Protein AF-A0A7K1X0K5-F1 (afdb_monomer)

pLDDT: mean 82.29, std 13.83, range [25.14, 96.44]

Structure (mmCIF, N/CA/C/O backbone):
data_AF-A0A7K1X0K5-F1
#
_entry.id   AF-A0A7K1X0K5-F1
#
loop_
_atom_site.group_PDB
_atom_site.id
_atom_site.type_symbol
_atom_site.label_atom_id
_atom_site.label_alt_id
_atom_site.label_comp_id
_atom_site.label_asym_id
_atom_site.label_entity_id
_atom_site.label_seq_id
_atom_site.pdbx_PDB_ins_code
_atom_site.Cartn_x
_atom_site.Cartn_y
_atom_site.Cartn_z
_atom_site.occupancy
_atom_site.B_iso_or_equiv
_atom_site.auth_seq_id
_atom_site.auth_comp_id
_atom_site.auth_asym_id
_atom_site.auth_atom_id
_atom_site.pdbx_PDB_model_num
ATOM 1 N N . MET A 1 1 ? 40.953 1.720 21.316 1.00 29.12 1 MET A N 1
ATOM 2 C CA . MET A 1 1 ? 39.874 1.246 22.210 1.00 29.12 1 MET A CA 1
ATOM 3 C C . MET A 1 1 ? 38.544 1.647 21.590 1.00 29.12 1 MET A C 1
ATOM 5 O O . MET A 1 1 ? 38.056 2.735 21.854 1.00 29.12 1 MET A O 1
ATOM 9 N N . GLY A 1 2 ? 38.024 0.822 20.681 1.00 26.22 2 GLY A N 1
ATOM 10 C CA . GLY A 1 2 ? 36.700 1.018 20.092 1.00 26.22 2 GLY A CA 1
ATOM 11 C C . GLY A 1 2 ? 35.692 0.224 20.906 1.00 26.22 2 GLY A C 1
ATOM 12 O O . GLY A 1 2 ? 35.809 -0.994 20.999 1.00 26.22 2 GLY A O 1
ATOM 13 N N . ILE A 1 3 ? 34.757 0.912 21.553 1.00 25.14 3 ILE A N 1
ATOM 14 C CA . ILE A 1 3 ? 33.657 0.278 22.276 1.00 25.14 3 ILE A CA 1
ATOM 15 C C . ILE A 1 3 ? 32.642 -0.173 21.223 1.00 25.14 3 ILE A C 1
ATOM 17 O O . ILE A 1 3 ? 31.812 0.615 20.775 1.00 25.14 3 ILE A O 1
ATOM 21 N N . THR A 1 4 ? 32.711 -1.435 20.812 1.00 27.56 4 THR A N 1
ATOM 22 C CA . THR A 1 4 ? 31.614 -2.112 20.118 1.00 27.56 4 THR A CA 1
ATOM 23 C C . THR A 1 4 ? 30.479 -2.307 21.120 1.00 27.56 4 THR A C 1
ATOM 25 O O . THR A 1 4 ? 30.516 -3.187 21.978 1.00 27.56 4 THR A O 1
ATOM 28 N N . LYS A 1 5 ? 29.454 -1.452 21.049 1.00 28.73 5 LYS A N 1
ATOM 29 C CA . LYS A 1 5 ? 28.178 -1.694 21.730 1.00 28.73 5 LYS A CA 1
ATOM 30 C C . LYS A 1 5 ? 27.442 -2.810 20.987 1.00 28.73 5 LYS A C 1
ATOM 32 O O . LYS A 1 5 ? 26.609 -2.553 20.130 1.00 28.73 5 LYS A O 1
ATOM 37 N N . THR A 1 6 ? 27.737 -4.061 21.319 1.00 31.42 6 THR A N 1
ATOM 38 C CA . THR A 1 6 ? 26.818 -5.169 21.041 1.00 31.42 6 THR A CA 1
ATOM 39 C C . THR A 1 6 ? 25.636 -5.047 21.992 1.00 31.42 6 THR A C 1
ATOM 41 O O . THR A 1 6 ? 25.714 -5.449 23.152 1.00 31.42 6 THR A O 1
ATOM 44 N N . THR A 1 7 ? 24.547 -4.447 21.516 1.00 36.28 7 THR A N 1
ATOM 45 C CA . THR A 1 7 ? 23.266 -4.426 22.222 1.00 36.28 7 THR A CA 1
ATOM 46 C C . THR A 1 7 ? 22.761 -5.865 22.328 1.00 36.28 7 THR A C 1
ATOM 48 O O . THR A 1 7 ? 22.480 -6.528 21.328 1.00 36.28 7 THR A O 1
ATOM 51 N N . THR A 1 8 ? 22.703 -6.393 23.547 1.00 35.50 8 THR A N 1
ATOM 52 C CA . THR A 1 8 ? 22.233 -7.751 23.835 1.00 35.50 8 THR A CA 1
ATOM 53 C C . THR A 1 8 ? 20.721 -7.834 23.607 1.00 35.50 8 THR A C 1
ATOM 55 O O . THR A 1 8 ? 19.932 -7.695 24.537 1.00 35.50 8 THR A O 1
ATOM 58 N N . TYR A 1 9 ? 20.291 -8.034 22.360 1.00 46.78 9 TYR A N 1
ATOM 59 C CA . TYR A 1 9 ? 18.887 -8.312 22.049 1.00 46.78 9 TYR A CA 1
ATOM 60 C C . TYR A 1 9 ? 18.467 -9.646 22.674 1.00 46.78 9 TYR A C 1
ATOM 62 O O . TYR A 1 9 ? 19.137 -10.666 22.490 1.00 46.78 9 TYR A O 1
ATOM 70 N N . SER A 1 10 ? 17.346 -9.650 23.400 1.00 53.47 10 SER A N 1
ATOM 71 C CA . SER A 1 10 ? 16.751 -10.885 23.919 1.00 53.47 10 SER A CA 1
ATOM 72 C C . SER A 1 10 ? 16.394 -11.834 22.763 1.00 53.47 10 SER A C 1
ATOM 74 O O . SER A 1 10 ? 15.999 -11.383 21.688 1.00 53.47 10 SER A O 1
ATOM 76 N N . LYS A 1 11 ? 16.533 -13.150 22.966 1.00 55.44 11 LYS A N 1
ATOM 77 C CA . LYS A 1 11 ? 16.299 -14.191 21.944 1.00 55.44 11 LYS A CA 1
ATOM 78 C C . LYS A 1 11 ? 14.960 -14.023 21.199 1.00 55.44 11 LYS A C 1
ATOM 80 O O . LYS A 1 11 ? 14.944 -14.113 19.976 1.00 55.44 11 LYS A O 1
ATOM 85 N N . GLY A 1 12 ? 13.891 -13.654 21.912 1.00 57.75 12 GLY A N 1
ATOM 86 C CA . GLY A 1 12 ? 12.565 -13.412 21.328 1.00 57.75 12 GLY A CA 1
ATOM 87 C C . GLY A 1 12 ? 12.511 -12.252 20.321 1.00 57.75 12 GLY A C 1
ATOM 88 O O . GLY A 1 12 ? 11.732 -12.300 19.375 1.00 57.75 12 GLY A O 1
ATOM 89 N N . MET A 1 13 ? 13.387 -11.245 20.442 1.00 64.75 13 MET A N 1
ATOM 90 C CA . MET A 1 13 ? 13.437 -10.112 19.501 1.00 64.75 13 MET A CA 1
ATOM 91 C C . MET A 1 13 ? 14.031 -10.497 18.146 1.00 64.75 13 MET A C 1
ATOM 93 O O . MET A 1 13 ? 13.564 -10.024 17.117 1.00 64.75 13 MET A O 1
ATOM 97 N N . ARG A 1 14 ? 15.041 -11.377 18.124 1.00 68.94 14 ARG A N 1
ATOM 98 C CA . ARG A 1 14 ? 15.600 -11.889 16.859 1.00 68.94 14 ARG A CA 1
ATOM 99 C C . ARG A 1 14 ? 14.677 -12.904 16.192 1.00 68.94 14 ARG A C 1
ATOM 101 O O . ARG A 1 14 ? 14.762 -13.097 14.985 1.00 68.94 14 ARG A O 1
ATOM 108 N N . GLU A 1 15 ? 13.842 -13.582 16.973 1.00 82.88 15 GLU A N 1
ATOM 109 C CA . GLU A 1 15 ? 12.872 -14.553 16.465 1.00 82.88 15 GLU A CA 1
ATOM 110 C C . GLU A 1 15 ? 11.656 -13.867 15.832 1.00 82.88 15 GLU A C 1
ATOM 112 O O . GLU A 1 15 ? 11.152 -14.373 14.834 1.00 82.88 15 GLU A O 1
ATOM 117 N N . PHE A 1 16 ? 11.242 -12.692 16.327 1.00 89.88 16 PHE A N 1
ATOM 118 C CA . PHE A 1 16 ? 10.138 -11.916 15.746 1.00 89.88 16 PHE A CA 1
ATOM 119 C C . PHE A 1 16 ? 10.344 -11.622 14.253 1.00 89.88 16 PHE A C 1
ATOM 121 O O . PHE A 1 16 ? 9.527 -12.034 13.435 1.00 89.88 16 PHE A O 1
ATOM 128 N N . TRP A 1 17 ? 11.474 -11.009 13.885 1.00 88.88 17 TRP A N 1
ATOM 129 C CA . TRP A 1 17 ? 11.790 -10.652 12.493 1.00 88.88 17 TRP A CA 1
ATOM 130 C C . TRP A 1 17 ? 11.974 -11.859 11.562 1.00 88.88 17 TRP A C 1
ATOM 132 O O . TRP A 1 17 ? 12.025 -11.714 10.345 1.00 88.88 17 TRP A O 1
ATOM 142 N N . LYS A 1 18 ? 12.074 -13.072 12.120 1.00 89.25 18 LYS A N 1
ATOM 143 C CA . LYS A 1 18 ? 12.188 -14.311 11.347 1.00 89.25 18 LYS A CA 1
ATOM 144 C C . LYS A 1 18 ? 10.841 -14.974 11.061 1.00 89.25 18 LYS A C 1
ATOM 146 O O . LYS A 1 18 ? 10.823 -15.895 10.244 1.00 89.25 18 LYS A O 1
ATOM 151 N N . LYS A 1 19 ? 9.752 -14.545 11.713 1.00 90.56 19 LYS A N 1
ATOM 152 C CA . LYS A 1 19 ? 8.401 -15.079 11.483 1.00 90.56 19 LYS A CA 1
ATOM 153 C C . LYS A 1 19 ? 7.986 -14.812 10.033 1.00 90.56 19 LYS A C 1
ATOM 155 O O . LYS A 1 19 ? 8.205 -13.721 9.521 1.00 90.56 19 LYS A O 1
ATOM 160 N N . GLU A 1 20 ? 7.375 -15.798 9.383 1.00 89.25 20 GLU A N 1
ATOM 161 C CA . GLU A 1 20 ? 6.991 -15.720 7.964 1.00 89.25 20 GLU A CA 1
ATOM 162 C C . GLU A 1 20 ? 6.028 -14.557 7.687 1.00 89.25 20 GLU A C 1
ATOM 164 O O . GLU A 1 20 ? 6.292 -13.741 6.814 1.00 89.25 20 GLU A O 1
ATOM 169 N N . ALA A 1 21 ? 4.996 -14.398 8.519 1.00 85.44 21 ALA A N 1
ATOM 170 C CA . ALA A 1 21 ? 4.069 -13.266 8.457 1.00 85.44 21 ALA A CA 1
ATOM 171 C C . ALA A 1 21 ? 4.758 -11.899 8.605 1.00 85.44 21 ALA A C 1
ATOM 173 O O . ALA A 1 21 ? 4.300 -10.915 8.037 1.00 85.44 21 ALA A O 1
ATOM 174 N N . VAL A 1 22 ? 5.868 -11.834 9.351 1.00 90.81 22 VAL A N 1
ATOM 175 C CA . VAL A 1 22 ? 6.663 -10.607 9.449 1.00 90.81 22 VAL A CA 1
ATOM 176 C C . VAL A 1 22 ? 7.419 -10.387 8.148 1.00 90.81 22 VAL A C 1
ATOM 178 O O . VAL A 1 22 ? 7.256 -9.335 7.547 1.00 90.81 22 VAL A O 1
ATOM 181 N N . LYS A 1 23 ? 8.172 -11.391 7.681 1.00 89.62 23 LYS A N 1
ATOM 182 C CA . LYS A 1 23 ? 8.959 -11.319 6.441 1.00 89.62 23 LYS A CA 1
ATOM 183 C C . LYS A 1 23 ? 8.126 -10.954 5.217 1.00 89.62 23 LYS A C 1
ATOM 185 O O . LYS A 1 23 ? 8.573 -10.137 4.432 1.00 89.62 23 LYS A O 1
ATOM 190 N N . ASN A 1 24 ? 6.924 -11.513 5.088 1.00 86.62 24 ASN A N 1
ATOM 191 C CA . ASN A 1 24 ? 6.041 -11.250 3.949 1.00 86.62 24 ASN A CA 1
ATOM 192 C C . ASN A 1 24 ? 5.625 -9.777 3.839 1.00 86.62 24 ASN A C 1
ATOM 194 O O . ASN A 1 24 ? 5.248 -9.339 2.762 1.00 86.62 24 ASN A O 1
ATOM 198 N N . TYR A 1 25 ? 5.688 -9.024 4.939 1.00 91.62 25 TYR A N 1
ATOM 199 C CA . TYR A 1 25 ? 5.366 -7.602 4.971 1.00 91.62 25 TYR A CA 1
ATOM 200 C C . TYR A 1 25 ? 6.602 -6.693 4.803 1.00 91.62 25 TYR A C 1
ATOM 202 O O . TYR A 1 25 ? 6.460 -5.487 4.577 1.00 91.62 25 TYR A O 1
ATOM 210 N N . LEU A 1 26 ? 7.822 -7.232 4.929 1.00 90.88 26 LEU A N 1
ATOM 211 C CA . LEU A 1 26 ? 9.054 -6.447 4.817 1.00 90.88 26 LEU A CA 1
ATOM 212 C C . LEU A 1 26 ? 9.479 -6.320 3.352 1.00 90.88 26 LEU A C 1
ATOM 214 O O . LEU A 1 26 ? 9.564 -7.309 2.636 1.00 90.88 26 LEU A O 1
ATOM 218 N N . VAL A 1 27 ? 9.781 -5.090 2.954 1.00 91.06 27 VAL A N 1
ATOM 219 C CA . VAL A 1 27 ? 10.312 -4.691 1.654 1.00 91.06 27 VAL A CA 1
ATOM 220 C C . VAL A 1 27 ? 11.490 -3.781 1.965 1.00 91.06 27 VAL A C 1
ATOM 222 O O . VAL A 1 27 ? 11.300 -2.670 2.463 1.00 91.06 27 VAL A O 1
ATOM 225 N N . GLN A 1 28 ? 12.697 -4.297 1.757 1.00 83.81 28 GLN A N 1
ATOM 226 C CA . GLN A 1 28 ? 13.953 -3.678 2.184 1.00 83.81 28 GLN A CA 1
ATOM 227 C C . GLN A 1 28 ? 14.695 -3.042 1.012 1.00 83.81 28 GLN A C 1
ATOM 229 O O . GLN A 1 28 ? 15.303 -1.981 1.152 1.00 83.81 28 GLN A O 1
ATOM 234 N N . ASP A 1 29 ? 14.622 -3.663 -0.161 1.00 86.00 29 ASP A N 1
ATOM 235 C CA . ASP A 1 29 ? 15.430 -3.280 -1.310 1.00 86.00 29 ASP A CA 1
ATOM 236 C C . ASP A 1 29 ? 14.669 -3.390 -2.644 1.00 86.00 29 ASP A C 1
ATOM 238 O O . ASP A 1 29 ? 13.466 -3.660 -2.710 1.00 86.00 29 ASP A O 1
ATOM 242 N N . LEU A 1 30 ? 15.382 -3.131 -3.745 1.00 87.31 30 LEU A N 1
ATOM 243 C CA . LEU A 1 30 ? 14.822 -3.252 -5.091 1.00 87.31 30 LEU A CA 1
ATOM 244 C C . LEU A 1 30 ? 14.518 -4.700 -5.485 1.00 87.31 30 LEU A C 1
ATOM 246 O O . LEU A 1 30 ? 13.649 -4.917 -6.328 1.00 87.31 30 LEU A O 1
ATOM 250 N N . PHE A 1 31 ? 15.193 -5.684 -4.889 1.00 87.69 31 PHE A N 1
ATOM 251 C CA . PHE A 1 31 ? 14.904 -7.084 -5.161 1.00 87.69 31 PHE A CA 1
ATOM 252 C C . PHE A 1 31 ? 13.509 -7.446 -4.641 1.00 87.69 31 PHE A C 1
ATOM 254 O O . PHE A 1 31 ? 12.719 -8.019 -5.397 1.00 87.69 31 PHE A O 1
ATOM 261 N N . ASP A 1 32 ? 13.178 -7.040 -3.412 1.00 89.75 32 ASP A N 1
ATOM 262 C CA . ASP A 1 32 ? 11.850 -7.227 -2.815 1.00 89.75 32 ASP A CA 1
ATOM 263 C C . ASP A 1 32 ? 10.758 -6.508 -3.622 1.00 89.75 32 ASP A C 1
ATOM 265 O O . ASP A 1 32 ? 9.691 -7.068 -3.899 1.00 89.75 32 ASP A O 1
ATOM 269 N N . VAL A 1 33 ? 11.036 -5.274 -4.057 1.00 91.69 33 VAL A N 1
ATOM 270 C CA . VAL A 1 33 ? 10.136 -4.506 -4.932 1.00 91.69 33 VAL A CA 1
ATOM 271 C C . VAL A 1 33 ? 9.867 -5.264 -6.232 1.00 91.69 33 VAL A C 1
ATOM 273 O O . VAL A 1 33 ? 8.711 -5.432 -6.625 1.00 91.69 33 VAL A O 1
ATOM 276 N N . ASP A 1 34 ? 10.915 -5.761 -6.884 1.00 92.25 34 ASP A N 1
ATOM 277 C CA . ASP A 1 34 ? 10.797 -6.542 -8.111 1.00 92.25 34 ASP A CA 1
ATOM 278 C C . ASP A 1 34 ? 10.036 -7.858 -7.879 1.00 92.25 34 ASP A C 1
ATOM 280 O O . ASP A 1 34 ? 9.250 -8.272 -8.729 1.00 92.25 34 ASP A O 1
ATOM 284 N N . GLU A 1 35 ? 10.187 -8.512 -6.725 1.00 91.12 35 GLU A N 1
ATOM 285 C CA . GLU A 1 35 ? 9.401 -9.707 -6.399 1.00 91.12 35 GLU A CA 1
ATOM 286 C C . GLU A 1 35 ? 7.900 -9.404 -6.286 1.00 91.12 35 GLU A C 1
ATOM 288 O O . GLU A 1 35 ? 7.073 -10.179 -6.778 1.00 91.12 35 GLU A O 1
ATOM 293 N N . ILE A 1 36 ? 7.526 -8.247 -5.734 1.00 91.69 36 ILE A N 1
ATOM 294 C CA . ILE A 1 36 ? 6.129 -7.793 -5.702 1.00 91.69 36 ILE A CA 1
ATOM 295 C C . ILE A 1 36 ? 5.610 -7.525 -7.117 1.00 91.69 36 ILE A C 1
ATOM 297 O O . ILE A 1 36 ? 4.513 -7.978 -7.462 1.00 91.69 36 ILE A O 1
ATOM 301 N N . VAL A 1 37 ? 6.394 -6.838 -7.954 1.00 92.69 37 VAL A N 1
ATOM 302 C CA . VAL A 1 37 ? 6.036 -6.580 -9.358 1.00 92.69 37 VAL A CA 1
ATOM 303 C C . VAL A 1 37 ? 5.877 -7.887 -10.127 1.00 92.69 37 VAL A C 1
ATOM 305 O O . VAL A 1 37 ? 4.905 -8.054 -10.855 1.00 92.69 37 VAL A O 1
ATOM 308 N N . ARG A 1 38 ? 6.774 -8.852 -9.932 1.00 90.69 38 ARG A N 1
ATOM 309 C CA . ARG A 1 38 ? 6.704 -10.166 -10.578 1.00 90.69 38 ARG A CA 1
ATOM 310 C C . ARG A 1 38 ? 5.482 -10.973 -10.134 1.00 90.69 38 ARG A C 1
ATOM 312 O O . ARG A 1 38 ? 4.888 -11.674 -10.947 1.00 90.69 38 ARG A O 1
ATOM 319 N N . ARG A 1 39 ? 5.109 -10.885 -8.852 1.00 88.38 39 ARG A N 1
ATOM 320 C CA . ARG A 1 39 ? 3.981 -11.622 -8.256 1.00 88.38 39 ARG A CA 1
ATOM 321 C C . ARG A 1 39 ? 2.620 -11.044 -8.640 1.00 88.38 39 ARG A C 1
ATOM 323 O O . ARG A 1 39 ? 1.682 -11.808 -8.849 1.00 88.38 39 ARG A O 1
ATOM 330 N N . LEU A 1 40 ? 2.496 -9.716 -8.663 1.00 88.44 40 LEU A N 1
ATOM 331 C CA . LEU A 1 40 ? 1.208 -9.022 -8.803 1.00 88.44 40 LEU A CA 1
ATOM 332 C C . LEU A 1 40 ? 1.042 -8.302 -10.147 1.00 88.44 40 LEU A C 1
ATOM 334 O O . LEU A 1 40 ? -0.071 -7.912 -10.500 1.00 88.44 40 LEU A O 1
ATOM 338 N N . GLY A 1 41 ? 2.134 -8.072 -10.872 1.00 86.81 41 GLY A N 1
ATOM 339 C CA . GLY A 1 41 ? 2.142 -7.367 -12.146 1.00 86.81 41 GLY A CA 1
ATOM 340 C C . GLY A 1 41 ? 1.541 -8.185 -13.282 1.00 86.81 41 GLY A C 1
ATOM 341 O O . GLY A 1 41 ? 1.481 -9.413 -13.247 1.00 86.81 41 GLY A O 1
ATOM 342 N N . GLY A 1 42 ? 1.099 -7.482 -14.321 1.00 82.62 42 GLY A N 1
ATOM 343 C CA . GLY A 1 42 ? 0.517 -8.109 -15.498 1.00 82.62 42 GLY A CA 1
ATOM 344 C C . GLY A 1 42 ? 0.535 -7.194 -16.714 1.00 82.62 42 GLY A C 1
ATOM 345 O O . GLY A 1 42 ? 0.521 -5.967 -16.592 1.00 82.62 42 GLY A O 1
ATOM 346 N N . CYS A 1 43 ? 0.553 -7.820 -17.890 1.00 76.88 43 CYS A N 1
ATOM 347 C CA . CYS A 1 43 ? 0.532 -7.160 -19.191 1.00 76.88 43 CYS A CA 1
ATOM 348 C C . CYS A 1 43 ? -0.574 -7.751 -20.087 1.00 76.88 43 CYS A C 1
ATOM 350 O O . CYS A 1 43 ? -0.942 -8.921 -19.922 1.00 76.88 43 CYS A O 1
ATOM 352 N N . PRO A 1 44 ? -1.095 -6.980 -21.060 1.00 65.62 44 PRO A N 1
ATOM 353 C CA . PRO A 1 44 ? -2.014 -7.487 -22.066 1.00 65.62 44 PRO A CA 1
ATOM 354 C C . PRO A 1 44 ? -1.330 -8.562 -22.902 1.00 65.62 44 PRO A C 1
ATOM 356 O O . PRO A 1 44 ? -0.215 -8.358 -23.365 1.00 65.62 44 PRO A O 1
ATOM 359 N N . ASN A 1 45 ? -2.021 -9.688 -23.104 1.00 60.56 45 ASN A N 1
ATOM 360 C CA . ASN A 1 45 ? -1.493 -10.891 -23.757 1.00 60.56 45 ASN A CA 1
ATOM 361 C C . ASN A 1 45 ? -0.224 -11.412 -23.060 1.00 60.56 45 ASN A C 1
ATOM 363 O O . ASN A 1 45 ? 0.878 -11.336 -23.590 1.00 60.56 45 ASN A O 1
ATOM 367 N N . ASN A 1 46 ? -0.409 -11.970 -21.860 1.00 63.47 46 ASN A N 1
ATOM 368 C CA . ASN A 1 46 ? 0.638 -12.455 -20.944 1.00 63.47 46 ASN A CA 1
ATOM 369 C C . ASN A 1 46 ? 1.656 -13.448 -21.567 1.00 63.47 46 ASN A C 1
ATOM 371 O O . ASN A 1 46 ? 2.683 -13.740 -20.964 1.00 63.47 46 ASN A O 1
ATOM 375 N N . GLU A 1 47 ? 1.401 -13.984 -22.764 1.00 63.72 47 GLU A N 1
ATOM 376 C CA . GLU A 1 47 ? 2.374 -14.812 -23.488 1.00 63.72 47 GLU A CA 1
ATOM 377 C C . GLU A 1 47 ? 3.500 -13.997 -24.144 1.00 63.72 47 GLU A C 1
ATOM 379 O O . GLU A 1 47 ? 4.636 -14.471 -24.141 1.00 63.72 47 GLU A O 1
ATOM 384 N N . ASP A 1 48 ? 3.218 -12.776 -24.617 1.00 65.12 48 ASP A N 1
ATOM 385 C CA . ASP A 1 48 ? 4.170 -11.930 -25.357 1.00 65.12 48 ASP A CA 1
ATOM 386 C C . ASP A 1 48 ? 5.024 -11.038 -24.437 1.00 65.12 48 ASP A C 1
ATOM 388 O O . ASP A 1 48 ? 6.118 -10.622 -24.808 1.00 65.12 48 ASP A O 1
ATOM 392 N N . TYR A 1 49 ? 4.536 -10.757 -23.224 1.00 70.69 49 TYR A N 1
ATOM 393 C CA . TYR A 1 49 ? 5.143 -9.816 -22.271 1.00 70.69 49 TYR A CA 1
ATOM 394 C C . TYR A 1 49 ? 5.292 -10.440 -20.884 1.00 70.69 49 TYR A C 1
ATOM 396 O O . TYR A 1 49 ? 4.800 -9.915 -19.881 1.00 70.69 49 TYR A O 1
ATOM 404 N N . LYS A 1 50 ? 5.941 -11.606 -20.825 1.00 81.75 50 LYS A N 1
ATOM 405 C CA . LYS A 1 50 ? 6.235 -12.261 -19.549 1.00 81.75 50 LYS A CA 1
ATOM 406 C C . LYS A 1 50 ? 7.200 -11.402 -18.739 1.00 81.75 50 LYS A C 1
ATOM 408 O O . LYS A 1 50 ? 8.263 -11.023 -19.227 1.00 81.75 50 LYS A O 1
ATOM 413 N N . ILE A 1 51 ? 6.830 -11.157 -17.487 1.00 88.00 51 ILE A N 1
ATOM 414 C CA . ILE A 1 51 ? 7.687 -10.500 -16.503 1.00 88.00 51 ILE A CA 1
ATOM 415 C C . ILE A 1 51 ? 8.712 -11.531 -16.026 1.00 88.00 51 ILE A C 1
ATOM 417 O O . ILE A 1 51 ? 8.372 -12.486 -15.323 1.00 88.00 51 ILE A O 1
ATOM 421 N N . ILE A 1 52 ? 9.960 -11.368 -16.450 1.00 88.56 52 ILE A N 1
ATOM 422 C CA . ILE A 1 52 ? 11.057 -12.304 -16.204 1.00 88.56 52 ILE A CA 1
ATOM 423 C C . ILE A 1 52 ? 12.184 -11.557 -15.494 1.00 88.56 52 ILE A C 1
ATOM 425 O O . ILE A 1 52 ? 12.467 -10.398 -15.793 1.00 88.56 52 ILE A O 1
ATOM 429 N N . ARG A 1 53 ? 12.830 -12.237 -14.542 1.00 90.62 53 ARG A N 1
ATOM 430 C CA . ARG A 1 53 ? 14.031 -11.728 -13.881 1.00 90.62 53 ARG A CA 1
ATOM 431 C C . ARG A 1 53 ? 15.247 -11.996 -14.762 1.00 90.62 53 ARG A C 1
ATOM 433 O O . ARG A 1 53 ? 15.500 -13.141 -15.136 1.00 90.62 53 ARG A O 1
ATOM 440 N N . ARG A 1 54 ? 15.979 -10.934 -15.063 1.00 89.75 54 ARG A N 1
ATOM 441 C CA . ARG A 1 54 ? 17.286 -10.945 -15.702 1.00 89.75 54 ARG A CA 1
ATOM 442 C C . ARG A 1 54 ? 18.361 -10.895 -14.621 1.00 89.75 54 ARG A C 1
ATOM 444 O O . ARG A 1 54 ? 18.223 -10.181 -13.628 1.00 89.75 54 ARG A O 1
ATOM 451 N N . TYR A 1 55 ? 19.418 -11.662 -14.833 1.00 90.00 55 TYR A N 1
ATOM 452 C CA . TYR A 1 55 ? 20.610 -11.682 -13.998 1.00 90.00 55 TYR A CA 1
ATOM 453 C C . TYR A 1 55 ? 21.750 -11.129 -14.845 1.00 90.00 55 TYR A C 1
ATOM 455 O O . TYR A 1 55 ? 21.913 -11.543 -15.993 1.00 90.00 55 TYR A O 1
ATOM 463 N N . TYR A 1 56 ? 22.507 -10.182 -14.307 1.00 88.81 56 TYR A N 1
ATOM 464 C CA . TYR A 1 56 ? 23.650 -9.601 -15.005 1.00 88.81 56 TYR A CA 1
ATOM 465 C C . TYR A 1 56 ? 24.755 -9.244 -14.013 1.00 88.81 56 TYR A C 1
ATOM 467 O O . TYR A 1 56 ? 24.502 -9.095 -12.817 1.00 88.81 56 TYR A O 1
ATOM 475 N N . CYS A 1 57 ? 25.978 -9.098 -14.499 1.00 87.94 57 CYS A N 1
ATOM 476 C CA . CYS A 1 57 ? 27.068 -8.510 -13.741 1.00 87.94 57 CYS A CA 1
ATOM 477 C C . CYS A 1 57 ? 27.575 -7.245 -14.433 1.00 87.94 57 CYS A C 1
ATOM 479 O O . CYS A 1 57 ? 27.416 -7.062 -15.643 1.00 87.94 57 CYS A O 1
ATOM 481 N N . ILE A 1 58 ? 28.131 -6.341 -13.634 1.00 85.88 58 ILE A N 1
ATOM 482 C CA . ILE A 1 58 ? 28.815 -5.145 -14.106 1.00 85.88 58 ILE A CA 1
ATOM 483 C C . ILE A 1 58 ? 30.305 -5.372 -13.890 1.00 85.88 58 ILE A C 1
ATOM 485 O O . ILE A 1 58 ? 30.740 -5.484 -12.745 1.00 85.88 58 ILE A O 1
ATOM 489 N N . GLU A 1 59 ? 31.068 -5.448 -14.978 1.00 84.38 59 GLU A N 1
ATOM 490 C CA . GLU A 1 59 ? 32.516 -5.660 -14.948 1.00 84.38 59 GLU A CA 1
ATOM 491 C C . GLU A 1 59 ? 33.257 -4.366 -15.309 1.00 84.38 59 GLU A C 1
ATOM 493 O O . GLU A 1 59 ? 32.900 -3.656 -16.258 1.00 84.38 59 GLU A O 1
ATOM 498 N N . PHE A 1 60 ? 34.304 -4.047 -14.545 1.00 80.38 60 PHE A N 1
ATOM 499 C CA . PHE A 1 60 ? 35.222 -2.964 -14.886 1.00 80.38 60 PHE A CA 1
ATOM 500 C C . PHE A 1 60 ? 36.237 -3.437 -15.933 1.00 80.38 60 PHE A C 1
ATOM 502 O O . PHE A 1 60 ? 37.154 -4.197 -15.634 1.00 80.38 60 PHE A O 1
ATOM 509 N N . ILE A 1 61 ? 36.120 -2.931 -17.160 1.00 78.12 61 ILE A N 1
ATOM 510 C CA . ILE A 1 61 ? 36.943 -3.377 -18.299 1.00 78.12 61 ILE A CA 1
ATOM 511 C C . ILE A 1 61 ? 38.259 -2.592 -18.480 1.00 78.12 61 ILE A C 1
ATOM 513 O O . ILE A 1 61 ? 39.027 -2.869 -19.400 1.00 78.12 61 ILE A O 1
ATOM 517 N N . GLY A 1 62 ? 38.571 -1.645 -17.584 1.00 59.84 62 GLY A N 1
ATOM 518 C CA . GLY A 1 62 ? 39.802 -0.842 -17.617 1.00 59.84 62 GLY A CA 1
ATOM 519 C C . GLY A 1 62 ? 39.776 0.318 -18.627 1.00 59.84 62 GLY A C 1
ATOM 520 O O . GLY A 1 62 ? 39.479 0.140 -19.802 1.00 59.84 62 GLY A O 1
ATOM 521 N N . GLY A 1 63 ? 40.117 1.536 -18.181 1.00 67.81 63 GLY A N 1
ATOM 522 C CA . GLY A 1 63 ? 40.075 2.770 -18.989 1.00 67.81 63 GLY A CA 1
ATOM 523 C C . GLY A 1 63 ? 39.513 3.968 -18.209 1.00 67.81 63 GLY A C 1
ATOM 524 O O . GLY A 1 63 ? 39.466 3.919 -16.981 1.00 67.81 63 GLY A O 1
ATOM 525 N N . GLU A 1 64 ? 39.087 5.036 -18.902 1.00 54.75 64 GLU A N 1
ATOM 526 C CA . GLU A 1 64 ? 38.343 6.181 -18.327 1.00 54.75 64 GLU A CA 1
ATOM 527 C C . GLU A 1 64 ? 36.946 5.738 -17.825 1.00 54.75 64 GLU A C 1
ATOM 529 O O . GLU A 1 64 ? 35.936 6.040 -18.452 1.00 54.75 64 GLU A O 1
ATOM 534 N N . GLU A 1 65 ? 36.886 4.973 -16.728 1.00 61.25 65 GLU A N 1
ATOM 535 C CA . GLU A 1 65 ? 35.640 4.574 -16.039 1.00 61.25 65 GLU A CA 1
ATOM 536 C C . GLU A 1 65 ? 34.621 3.824 -16.924 1.00 61.25 65 GLU A C 1
ATOM 538 O O . GLU A 1 65 ? 33.411 4.025 -16.822 1.00 61.25 65 GLU A O 1
ATOM 543 N N . GLN A 1 66 ? 35.096 2.944 -17.812 1.00 68.94 66 GLN A N 1
ATOM 544 C CA . GLN A 1 66 ? 34.215 2.124 -18.645 1.00 68.94 66 GLN A CA 1
ATOM 545 C C . GLN A 1 66 ? 33.777 0.857 -17.902 1.00 6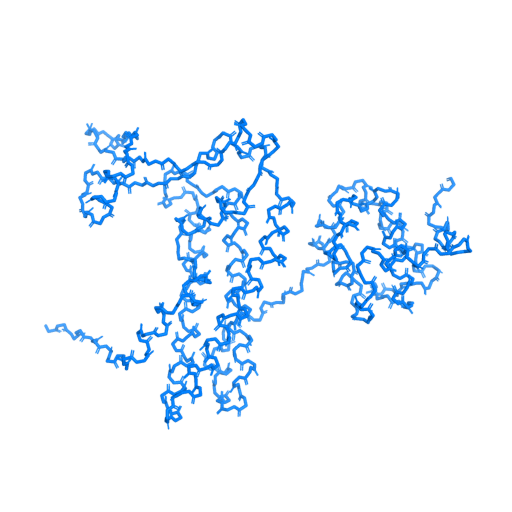8.94 66 GLN A C 1
ATOM 547 O O . GLN A 1 66 ? 34.608 0.076 -17.436 1.00 68.94 66 GLN A O 1
ATOM 552 N N . PHE A 1 67 ? 32.462 0.668 -17.827 1.00 76.62 67 PHE A N 1
ATOM 553 C CA . PHE A 1 67 ? 31.804 -0.509 -17.270 1.00 76.62 67 PHE A CA 1
ATOM 554 C C . PHE A 1 67 ? 31.040 -1.232 -18.376 1.00 76.62 67 PHE A C 1
ATOM 556 O O . PHE A 1 67 ? 30.396 -0.583 -19.206 1.00 76.62 67 PHE A O 1
ATOM 563 N N . GLU A 1 68 ? 31.083 -2.561 -18.368 1.00 82.06 68 GLU A N 1
ATOM 564 C CA . GLU A 1 68 ? 30.298 -3.402 -19.272 1.00 82.06 68 GLU A CA 1
ATOM 565 C C . GLU A 1 68 ? 29.237 -4.180 -18.486 1.00 82.06 68 GLU A C 1
ATOM 567 O O . GLU A 1 68 ? 29.494 -4.661 -17.384 1.00 82.06 68 GLU A O 1
ATOM 572 N N . ILE A 1 69 ? 28.026 -4.270 -19.046 1.00 85.38 69 ILE A N 1
ATOM 573 C CA . ILE A 1 69 ? 26.930 -5.077 -18.497 1.00 85.38 69 ILE A CA 1
ATOM 574 C C . ILE A 1 69 ? 26.915 -6.404 -19.247 1.00 85.38 69 ILE A C 1
ATOM 576 O O . ILE A 1 69 ? 26.642 -6.428 -20.449 1.00 85.38 69 ILE A O 1
ATOM 580 N N . LEU A 1 70 ? 27.154 -7.496 -18.528 1.00 87.00 70 LEU A N 1
ATOM 581 C CA . LEU A 1 70 ? 27.187 -8.848 -19.076 1.00 87.00 70 LEU A CA 1
ATOM 582 C C . LEU A 1 70 ? 26.051 -9.681 -18.482 1.00 87.00 70 LEU A C 1
ATOM 584 O O . LEU A 1 70 ? 25.854 -9.705 -17.269 1.00 87.00 70 LEU A O 1
ATOM 588 N N . ASP A 1 71 ? 25.293 -10.375 -19.330 1.00 88.75 71 ASP A N 1
ATOM 589 C CA . ASP A 1 71 ? 24.267 -11.311 -18.862 1.00 88.75 71 ASP A CA 1
ATOM 590 C C . ASP A 1 71 ? 24.910 -12.509 -18.153 1.00 88.75 71 ASP A C 1
ATOM 592 O O . ASP A 1 71 ? 25.902 -13.065 -18.624 1.00 88.75 71 ASP A O 1
ATOM 596 N N . THR A 1 72 ? 24.312 -12.937 -17.042 1.00 90.31 72 THR A N 1
ATOM 597 C CA . THR A 1 72 ? 24.761 -14.092 -16.248 1.00 90.31 72 THR A CA 1
ATOM 598 C C . THR A 1 72 ? 23.582 -15.005 -15.917 1.00 90.31 72 THR A C 1
ATOM 600 O O . THR A 1 72 ? 22.422 -14.721 -16.233 1.00 90.31 72 THR A O 1
ATOM 603 N N . THR A 1 73 ? 23.868 -16.153 -15.313 1.00 90.62 73 THR A N 1
ATOM 604 C CA . THR A 1 73 ? 22.853 -17.109 -14.868 1.00 90.62 73 THR A CA 1
ATOM 605 C C . THR A 1 73 ? 22.408 -16.835 -13.431 1.00 90.62 73 THR A C 1
ATOM 607 O O . THR A 1 73 ? 23.082 -16.156 -12.654 1.00 90.62 73 THR A O 1
ATOM 610 N N . LYS A 1 74 ? 21.259 -17.399 -13.040 1.00 90.81 74 LYS A N 1
ATOM 611 C CA . LYS A 1 74 ? 20.803 -17.349 -11.644 1.00 90.81 74 LYS A CA 1
ATOM 612 C C . LYS A 1 74 ? 21.802 -18.046 -10.720 1.00 90.81 74 LYS A C 1
ATOM 614 O O . LYS A 1 74 ? 22.038 -17.584 -9.611 1.00 90.81 74 LYS A O 1
ATOM 619 N N . GLU A 1 75 ? 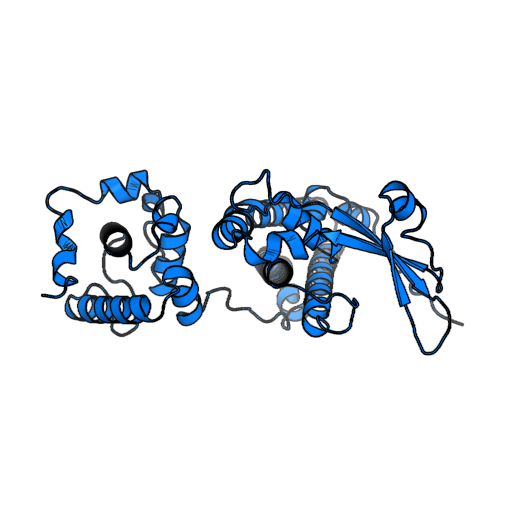22.343 -19.174 -11.162 1.00 92.19 75 GLU A N 1
ATOM 620 C CA . GLU A 1 75 ? 23.285 -19.989 -10.404 1.00 92.19 75 GLU A CA 1
ATOM 621 C C . GLU A 1 75 ? 24.578 -19.220 -10.106 1.00 92.19 75 GLU A C 1
ATOM 623 O O . GLU A 1 75 ? 25.050 -19.254 -8.972 1.00 92.19 75 GLU A O 1
ATOM 628 N N . GLU A 1 76 ? 25.108 -18.490 -11.090 1.00 88.31 76 GLU A N 1
ATOM 629 C CA . GLU A 1 76 ? 26.276 -17.616 -10.918 1.00 88.31 76 GLU A CA 1
ATOM 630 C C . GLU A 1 76 ? 25.975 -16.444 -9.980 1.00 88.31 76 GLU A C 1
ATOM 632 O O . GLU A 1 76 ? 26.743 -16.199 -9.052 1.00 88.31 76 GLU A O 1
ATOM 637 N N . PHE A 1 77 ? 24.827 -15.776 -10.142 1.00 89.12 77 PHE A N 1
ATOM 638 C CA . PHE A 1 77 ? 24.399 -14.725 -9.215 1.00 89.12 77 PHE A CA 1
ATOM 639 C C . PHE A 1 77 ? 24.328 -15.233 -7.767 1.00 89.12 77 PHE A C 1
ATOM 641 O O . PHE A 1 77 ? 24.900 -14.626 -6.870 1.00 89.12 77 PHE A O 1
ATOM 648 N N . GLU A 1 78 ? 23.662 -16.361 -7.509 1.00 88.50 78 GLU A N 1
ATOM 649 C CA . GLU A 1 78 ? 23.523 -16.897 -6.145 1.00 88.50 78 GLU A CA 1
ATOM 650 C C . GLU A 1 78 ? 24.864 -17.318 -5.528 1.00 88.50 78 GLU A C 1
ATOM 652 O O . GLU A 1 78 ? 25.001 -17.293 -4.306 1.00 88.50 78 GLU A O 1
ATOM 657 N N . ALA A 1 79 ? 25.842 -17.701 -6.353 1.00 87.81 79 ALA A N 1
ATOM 658 C CA . ALA A 1 79 ? 27.180 -18.058 -5.896 1.00 87.81 79 ALA A CA 1
ATOM 659 C C . ALA A 1 79 ? 28.028 -16.838 -5.496 1.00 87.81 79 ALA A C 1
ATOM 661 O O . ALA A 1 79 ? 28.911 -16.991 -4.655 1.00 87.81 79 ALA A O 1
ATOM 662 N N . HIS A 1 80 ? 27.753 -15.661 -6.072 1.00 86.06 80 HIS A N 1
ATOM 663 C CA . HIS A 1 80 ? 28.631 -14.486 -5.992 1.00 86.06 80 HIS A CA 1
ATOM 664 C C . HIS A 1 80 ? 27.958 -13.196 -5.491 1.00 86.06 80 HIS A C 1
ATOM 666 O O . HIS A 1 80 ? 28.631 -12.187 -5.322 1.00 86.06 80 HIS A O 1
ATOM 672 N N . LYS A 1 81 ? 26.649 -13.195 -5.208 1.00 80.75 81 LYS A N 1
ATOM 673 C CA . LYS A 1 81 ? 25.908 -12.004 -4.736 1.00 80.75 81 LYS A CA 1
ATOM 674 C C . LYS A 1 81 ? 26.417 -11.405 -3.417 1.00 80.75 81 LYS A C 1
ATOM 676 O O . LYS A 1 81 ? 26.129 -10.248 -3.138 1.00 80.75 81 LYS A O 1
ATOM 681 N N . ASP A 1 82 ? 27.117 -12.203 -2.612 1.00 80.38 82 ASP A N 1
ATOM 682 C CA . ASP A 1 82 ? 27.680 -11.803 -1.318 1.00 80.38 82 ASP A CA 1
ATOM 683 C C . ASP A 1 82 ? 29.209 -11.571 -1.400 1.00 80.38 82 ASP A C 1
ATOM 685 O O . ASP A 1 82 ? 29.854 -11.361 -0.371 1.00 80.38 82 ASP A O 1
ATOM 689 N N . ASP A 1 83 ? 29.808 -11.641 -2.598 1.00 80.88 83 ASP A N 1
ATOM 690 C CA . ASP A 1 83 ? 31.237 -11.388 -2.789 1.00 80.88 83 ASP A CA 1
ATOM 691 C C . ASP A 1 83 ? 31.504 -9.877 -2.860 1.00 80.88 83 ASP A C 1
ATOM 693 O O . ASP A 1 83 ? 31.078 -9.195 -3.788 1.00 80.88 83 ASP A O 1
ATOM 697 N N . ASP A 1 84 ? 32.302 -9.355 -1.926 1.00 67.31 84 ASP A N 1
ATOM 698 C CA . ASP A 1 84 ? 32.741 -7.948 -1.892 1.00 67.31 84 ASP A CA 1
ATOM 699 C C . ASP A 1 84 ? 33.831 -7.627 -2.950 1.00 67.31 84 ASP A C 1
ATOM 701 O O . ASP A 1 84 ? 34.762 -6.852 -2.700 1.00 67.31 84 ASP A O 1
ATOM 705 N N . ASN A 1 85 ? 33.783 -8.248 -4.134 1.00 70.38 85 ASN A N 1
ATOM 706 C CA . ASN A 1 85 ? 34.758 -7.984 -5.190 1.00 70.38 85 ASN A CA 1
ATOM 707 C C . ASN A 1 85 ? 34.465 -6.637 -5.868 1.00 70.38 85 ASN A C 1
ATOM 709 O O . ASN A 1 85 ? 33.420 -6.441 -6.476 1.00 70.38 85 ASN A O 1
ATOM 713 N N . THR A 1 86 ? 35.417 -5.704 -5.817 1.00 65.31 86 THR A N 1
ATOM 714 C CA . THR A 1 86 ? 35.263 -4.367 -6.409 1.00 65.31 86 THR A CA 1
ATOM 715 C C . THR A 1 86 ? 35.296 -4.353 -7.940 1.00 65.31 86 THR A C 1
ATOM 717 O O . THR A 1 86 ? 35.001 -3.317 -8.529 1.00 65.31 86 THR A O 1
ATOM 720 N N . GLU A 1 87 ? 35.701 -5.452 -8.584 1.00 74.94 87 GLU A N 1
ATOM 721 C CA . GLU A 1 87 ? 35.846 -5.533 -10.046 1.00 74.94 87 GLU A CA 1
ATOM 722 C C . GLU A 1 87 ? 34.587 -6.048 -10.760 1.00 74.94 87 GLU A C 1
ATOM 724 O O . GLU A 1 87 ? 34.385 -5.714 -11.929 1.00 74.94 87 GLU A O 1
ATOM 729 N N . ILE A 1 88 ? 33.746 -6.833 -10.071 1.00 81.12 88 ILE A N 1
ATOM 730 C CA . ILE A 1 88 ? 32.530 -7.432 -10.637 1.00 81.12 88 ILE A CA 1
ATOM 731 C C . ILE A 1 88 ? 31.389 -7.331 -9.629 1.00 81.12 88 ILE A C 1
ATOM 733 O O . ILE A 1 88 ? 31.473 -7.878 -8.534 1.00 81.12 88 ILE A O 1
ATOM 737 N N . ASP A 1 89 ? 30.300 -6.690 -10.040 1.00 83.31 89 ASP A N 1
ATOM 738 C CA . ASP A 1 89 ? 29.108 -6.490 -9.218 1.00 83.31 89 ASP A CA 1
ATOM 739 C C . ASP A 1 89 ? 27.903 -7.221 -9.824 1.00 83.31 89 ASP A C 1
ATOM 741 O O . ASP A 1 89 ? 27.444 -6.892 -10.922 1.00 83.31 89 ASP A O 1
ATOM 745 N N . TYR A 1 90 ? 27.409 -8.240 -9.121 1.00 85.12 90 TYR A N 1
ATOM 746 C CA . TYR A 1 90 ? 26.301 -9.088 -9.559 1.00 85.12 90 TYR A CA 1
ATOM 747 C C . TYR A 1 90 ? 24.954 -8.484 -9.166 1.00 85.12 90 TYR A C 1
ATOM 749 O O . TYR A 1 90 ? 24.676 -8.214 -7.999 1.00 85.12 90 TYR A O 1
ATOM 757 N N . ARG A 1 91 ? 24.064 -8.319 -10.147 1.00 85.62 91 ARG A N 1
ATOM 758 C CA . ARG A 1 91 ? 22.767 -7.662 -9.975 1.00 85.62 91 ARG A CA 1
ATOM 759 C C . ARG A 1 91 ? 21.644 -8.425 -10.664 1.00 85.62 91 ARG A C 1
ATOM 761 O O . ARG A 1 91 ? 21.845 -9.317 -11.488 1.00 85.62 91 ARG A O 1
ATOM 768 N N . THR A 1 92 ? 20.419 -8.058 -10.302 1.00 87.69 92 THR A N 1
ATOM 769 C CA . THR A 1 92 ? 19.215 -8.556 -10.965 1.00 87.69 92 THR A CA 1
ATOM 770 C C . THR A 1 92 ? 18.247 -7.418 -11.211 1.00 87.69 92 THR A C 1
ATOM 772 O O . THR A 1 92 ? 18.183 -6.480 -10.419 1.00 87.69 92 THR A O 1
ATOM 775 N N . GLU A 1 93 ? 17.465 -7.545 -12.271 1.00 88.00 93 GLU A N 1
ATOM 776 C CA . GLU A 1 93 ? 16.348 -6.658 -12.580 1.00 88.00 93 GLU A CA 1
ATOM 777 C C . GLU A 1 93 ? 15.228 -7.468 -13.231 1.00 88.00 93 GLU A C 1
ATOM 779 O O . GLU A 1 93 ? 15.445 -8.584 -13.710 1.00 88.00 93 GLU A O 1
ATOM 784 N N . LEU A 1 94 ? 14.018 -6.923 -13.287 1.00 91.19 94 LEU A N 1
ATOM 785 C CA . LEU A 1 94 ? 13.025 -7.424 -14.236 1.00 91.19 94 LEU A CA 1
ATOM 786 C C . LEU A 1 94 ? 13.292 -6.850 -15.628 1.00 91.19 94 LEU A C 1
ATOM 788 O O . LEU A 1 94 ? 13.866 -5.772 -15.762 1.00 91.19 94 LEU A O 1
ATOM 792 N N . ASN A 1 95 ? 12.812 -7.534 -16.666 1.00 89.62 95 ASN A N 1
ATOM 793 C CA . ASN A 1 95 ? 12.875 -7.093 -18.062 1.00 89.62 95 ASN A CA 1
ATOM 794 C C . ASN A 1 95 ? 11.949 -5.895 -18.366 1.00 89.62 95 ASN A C 1
ATOM 796 O O . ASN A 1 95 ? 11.145 -5.915 -19.297 1.00 89.62 95 ASN A O 1
ATOM 800 N N . TYR A 1 96 ? 12.045 -4.835 -17.562 1.00 88.81 96 TYR A N 1
ATOM 801 C CA . TYR A 1 96 ? 11.194 -3.653 -17.623 1.00 88.81 96 TYR A CA 1
ATOM 802 C C . TYR A 1 96 ? 11.178 -3.016 -19.016 1.00 88.81 96 TYR A C 1
ATOM 804 O O . TYR A 1 96 ? 10.123 -2.557 -19.447 1.00 88.81 96 TYR A O 1
ATOM 812 N N . SER A 1 97 ? 12.297 -3.039 -19.749 1.00 86.19 97 SER A N 1
ATOM 813 C CA . SER A 1 97 ? 12.378 -2.568 -21.141 1.00 86.19 97 SER A CA 1
ATOM 814 C C . SER A 1 97 ? 11.317 -3.177 -22.057 1.00 86.19 97 SER A C 1
ATOM 816 O O . SER A 1 97 ? 10.852 -2.514 -22.982 1.00 86.19 97 SER A O 1
ATOM 818 N N . ASP A 1 98 ? 10.915 -4.417 -21.789 1.00 85.75 98 ASP A N 1
ATOM 819 C CA . ASP A 1 98 ? 10.051 -5.190 -22.675 1.00 85.75 98 ASP A CA 1
ATOM 820 C C . ASP A 1 98 ? 8.572 -4.913 -22.399 1.00 85.75 98 ASP A C 1
ATOM 822 O O . ASP A 1 98 ? 7.739 -5.007 -23.302 1.00 85.75 98 ASP A O 1
ATOM 826 N N . PHE A 1 99 ? 8.231 -4.571 -21.151 1.00 87.81 99 PHE A N 1
ATOM 827 C CA . PHE A 1 99 ? 6.842 -4.545 -20.692 1.00 87.81 99 PHE A CA 1
ATOM 828 C C . PHE A 1 99 ? 6.383 -3.231 -20.048 1.00 87.81 99 PHE A C 1
ATOM 830 O O . PHE A 1 99 ? 5.178 -3.052 -19.857 1.00 87.81 99 PHE A O 1
ATOM 837 N N . LEU A 1 100 ? 7.283 -2.289 -19.743 1.00 86.94 100 LEU A N 1
ATOM 838 C CA . LEU A 1 100 ? 6.954 -1.044 -19.031 1.00 86.94 100 LEU A CA 1
ATOM 839 C C . LEU A 1 100 ? 5.812 -0.260 -19.702 1.00 86.94 100 LEU A C 1
ATOM 841 O O . LEU A 1 100 ? 4.879 0.169 -19.025 1.00 86.94 100 LEU A O 1
ATOM 845 N N . ASP A 1 101 ? 5.836 -0.140 -21.032 1.00 84.19 101 ASP A N 1
ATOM 846 C CA . ASP A 1 101 ? 4.822 0.593 -21.810 1.00 84.19 101 ASP A CA 1
ATOM 847 C C . ASP A 1 101 ? 3.490 -0.158 -21.968 1.00 84.19 101 ASP A C 1
ATOM 849 O O . ASP A 1 101 ? 2.505 0.395 -22.468 1.00 84.19 101 ASP A O 1
ATOM 853 N N . LYS A 1 102 ? 3.453 -1.438 -21.591 1.00 85.81 102 LYS A N 1
ATOM 854 C CA . LYS A 1 102 ? 2.274 -2.309 -21.687 1.00 85.81 102 LYS A CA 1
ATOM 855 C C . LYS A 1 102 ? 1.699 -2.665 -20.319 1.00 85.81 102 LYS A C 1
ATOM 857 O O . LYS A 1 102 ? 0.640 -3.279 -20.263 1.00 85.81 102 LYS A O 1
ATOM 862 N N . PHE A 1 103 ? 2.354 -2.267 -19.234 1.00 87.00 103 PHE A N 1
ATOM 863 C CA . PHE A 1 103 ? 1.997 -2.669 -17.883 1.00 87.00 103 PHE A CA 1
ATOM 864 C C . PHE A 1 103 ? 0.592 -2.199 -17.472 1.00 87.00 103 PHE A C 1
ATOM 866 O O . PHE A 1 103 ? 0.231 -1.027 -17.619 1.00 87.00 103 PHE A O 1
ATOM 873 N N . TRP A 1 104 ? -0.215 -3.106 -16.920 1.00 87.06 104 TRP A N 1
ATOM 874 C CA . TRP A 1 104 ? -1.560 -2.803 -16.429 1.00 87.06 104 TRP A CA 1
ATOM 875 C C . TRP A 1 104 ? -1.529 -2.192 -15.025 1.00 87.06 104 TRP A C 1
ATOM 877 O O . TRP A 1 104 ? -1.838 -2.856 -14.035 1.00 87.06 104 TRP A O 1
ATOM 887 N N . PHE A 1 105 ? -1.192 -0.902 -14.945 1.00 84.19 105 PHE A N 1
ATOM 888 C CA . PHE A 1 105 ? -1.121 -0.160 -13.680 1.00 84.19 105 PHE A CA 1
ATOM 889 C C . PHE A 1 105 ? -2.396 -0.274 -12.835 1.00 84.19 105 PHE A C 1
ATOM 891 O O . PHE A 1 105 ? -2.298 -0.571 -11.650 1.00 84.19 105 PHE A O 1
ATOM 898 N N . ASP A 1 106 ? -3.582 -0.106 -13.428 1.00 78.06 106 ASP A N 1
ATOM 899 C CA . ASP A 1 106 ? -4.847 -0.143 -12.679 1.00 78.06 106 ASP A CA 1
ATOM 900 C C . ASP A 1 106 ? -5.057 -1.492 -11.966 1.00 78.06 106 ASP A C 1
ATOM 902 O O . ASP A 1 106 ? -5.390 -1.532 -10.780 1.00 78.06 106 ASP A O 1
ATOM 906 N N . THR A 1 107 ? -4.812 -2.601 -12.677 1.00 82.12 107 THR A N 1
ATOM 907 C CA . THR A 1 107 ? -4.932 -3.966 -12.142 1.00 82.12 107 THR A CA 1
ATOM 908 C C . THR A 1 107 ? -3.860 -4.254 -11.098 1.00 82.12 107 THR A C 1
ATOM 910 O O . THR A 1 107 ? -4.159 -4.831 -10.053 1.00 82.12 107 THR A O 1
ATOM 913 N N . PHE A 1 108 ? -2.624 -3.825 -11.355 1.00 87.00 108 PHE A N 1
ATOM 914 C CA . PHE A 1 108 ? -1.519 -3.982 -10.417 1.00 87.00 108 PHE A CA 1
ATOM 915 C C . PHE A 1 108 ? -1.779 -3.240 -9.105 1.00 87.00 108 PHE A C 1
ATOM 917 O O . PHE A 1 108 ? -1.678 -3.827 -8.031 1.00 87.00 108 PHE A O 1
ATOM 924 N N . GLU A 1 109 ? -2.182 -1.971 -9.182 1.00 84.19 109 GLU A N 1
ATOM 925 C CA . GLU A 1 109 ? -2.550 -1.180 -8.012 1.00 84.19 109 GLU A CA 1
ATOM 926 C C . GLU A 1 109 ? -3.738 -1.790 -7.262 1.00 84.19 109 GLU A C 1
ATOM 928 O O . GLU A 1 109 ? -3.775 -1.755 -6.037 1.00 84.19 109 GLU A O 1
ATOM 933 N N . GLU A 1 110 ? -4.732 -2.344 -7.964 1.00 76.75 110 GLU A N 1
ATOM 934 C CA . GLU A 1 110 ? -5.856 -3.024 -7.314 1.00 76.75 110 GLU A CA 1
ATOM 935 C C . GLU A 1 110 ? -5.405 -4.273 -6.548 1.00 76.75 110 GLU A C 1
ATOM 937 O O . GLU A 1 110 ? -5.828 -4.470 -5.409 1.00 76.75 110 GLU A O 1
ATOM 942 N N . ALA A 1 111 ? -4.524 -5.088 -7.130 1.00 80.81 111 ALA A N 1
ATOM 943 C CA . ALA A 1 111 ? -3.965 -6.260 -6.463 1.00 80.81 111 ALA A CA 1
ATOM 944 C C . ALA A 1 111 ? -3.115 -5.870 -5.241 1.00 80.81 111 ALA A C 1
ATOM 946 O O . ALA A 1 111 ? -3.282 -6.433 -4.154 1.00 80.81 111 ALA A O 1
ATOM 947 N N . LEU A 1 112 ? -2.247 -4.871 -5.418 1.00 83.44 112 LEU A N 1
ATOM 948 C CA . LEU A 1 112 ? -1.342 -4.362 -4.395 1.00 83.44 112 LEU A CA 1
ATOM 949 C C . LEU A 1 112 ? -2.113 -3.756 -3.213 1.00 83.44 112 LEU A C 1
ATOM 951 O O . LEU A 1 112 ? -1.951 -4.209 -2.083 1.00 83.44 112 LEU A O 1
ATOM 955 N N . PHE A 1 113 ? -3.001 -2.793 -3.483 1.00 79.12 113 PHE A N 1
ATOM 956 C CA . PHE A 1 113 ? -3.718 -2.037 -2.449 1.00 79.12 113 PHE A CA 1
ATOM 957 C C . PHE A 1 113 ? -4.930 -2.781 -1.885 1.00 79.12 113 PHE A C 1
ATOM 959 O O . PHE A 1 113 ? -5.379 -2.485 -0.781 1.00 79.12 113 PHE A O 1
ATOM 966 N N . GLY A 1 114 ? -5.537 -3.669 -2.674 1.00 64.69 114 GLY A N 1
ATOM 967 C CA . GLY A 1 114 ? -6.804 -4.310 -2.330 1.00 64.69 114 GLY A CA 1
ATOM 968 C C . GLY A 1 114 ? -6.651 -5.633 -1.592 1.00 64.69 114 GLY A C 1
ATOM 969 O O . GLY A 1 114 ? -7.563 -6.013 -0.857 1.00 64.69 114 GLY A O 1
ATOM 970 N N . TYR A 1 115 ? -5.531 -6.336 -1.787 1.00 64.00 115 TYR A N 1
ATOM 971 C CA . TYR A 1 115 ? -5.414 -7.728 -1.352 1.00 64.00 115 TYR A CA 1
ATOM 972 C C . TYR A 1 115 ? -4.073 -8.069 -0.707 1.00 64.00 115 TYR A C 1
ATOM 974 O O . TYR A 1 115 ? -4.078 -8.653 0.372 1.00 64.00 115 TYR A O 1
ATOM 982 N N . ALA A 1 116 ? -2.941 -7.748 -1.338 1.00 64.75 116 ALA A N 1
ATOM 983 C CA . ALA A 1 116 ? -1.641 -8.186 -0.828 1.00 64.75 116 ALA A CA 1
ATOM 984 C C . ALA A 1 116 ? -1.251 -7.436 0.457 1.00 64.75 116 ALA A C 1
ATOM 986 O O . ALA A 1 116 ? -1.173 -8.048 1.523 1.00 64.75 116 ALA A O 1
ATOM 987 N N . GLU A 1 117 ? -1.110 -6.110 0.383 1.00 72.62 117 GLU A N 1
ATOM 988 C CA . GLU A 1 117 ? -0.638 -5.312 1.522 1.00 72.62 117 GLU A CA 1
ATOM 989 C C . GLU A 1 117 ? -1.599 -5.325 2.717 1.00 72.62 117 GLU A C 1
ATOM 991 O O . GLU A 1 117 ? -1.119 -5.543 3.831 1.00 72.62 117 GLU A O 1
ATOM 996 N N . PRO A 1 118 ? -2.933 -5.171 2.560 1.00 66.12 118 PRO A N 1
ATOM 997 C CA . PRO A 1 118 ? -3.814 -5.127 3.722 1.00 66.12 118 PRO A CA 1
ATOM 998 C C . PRO A 1 118 ? -3.777 -6.419 4.540 1.00 66.12 118 PRO A C 1
ATOM 1000 O O . PRO A 1 118 ? -3.870 -6.370 5.766 1.00 66.12 118 PRO A O 1
ATOM 1003 N N . ASN A 1 119 ? -3.629 -7.570 3.879 1.00 72.88 119 ASN A N 1
ATOM 1004 C CA . ASN A 1 119 ? -3.534 -8.859 4.558 1.00 72.88 119 ASN A CA 1
ATOM 1005 C C . ASN A 1 119 ? -2.170 -9.014 5.245 1.00 72.88 119 ASN A C 1
ATOM 1007 O O . ASN A 1 119 ? -2.130 -9.290 6.442 1.00 72.88 119 ASN A O 1
ATOM 1011 N N . GLU A 1 120 ? -1.071 -8.742 4.532 1.00 85.44 120 GLU A N 1
ATOM 1012 C CA . GLU A 1 120 ? 0.292 -8.810 5.081 1.00 85.44 120 GLU A CA 1
ATOM 1013 C C . GLU A 1 120 ? 0.467 -7.851 6.282 1.00 85.44 120 GLU A C 1
ATOM 1015 O O . GLU A 1 120 ? 1.032 -8.223 7.311 1.00 85.44 120 GLU A O 1
ATOM 1020 N N . GLN A 1 121 ? -0.100 -6.642 6.212 1.00 88.31 121 GLN A N 1
ATOM 1021 C CA . GLN A 1 121 ? -0.091 -5.662 7.300 1.00 88.31 121 GLN A CA 1
ATOM 1022 C C . GLN A 1 121 ? -0.883 -6.139 8.526 1.00 88.31 121 GLN A C 1
ATOM 1024 O O . GLN A 1 121 ? -0.447 -5.952 9.667 1.00 88.31 121 GLN A O 1
ATOM 1029 N N . LEU A 1 122 ? -2.069 -6.721 8.322 1.00 86.12 122 LEU A N 1
ATOM 1030 C CA . LEU A 1 122 ? -2.884 -7.250 9.417 1.00 86.12 122 LEU A CA 1
ATOM 1031 C C . LEU A 1 122 ? -2.191 -8.431 10.102 1.00 86.12 122 LEU A C 1
ATOM 1033 O O . LEU A 1 122 ? -2.168 -8.482 11.335 1.00 86.12 122 LEU A O 1
ATOM 1037 N N . ASP A 1 123 ? -1.577 -9.318 9.323 1.00 88.88 123 ASP A N 1
ATOM 1038 C CA . ASP A 1 123 ? -0.809 -10.454 9.829 1.00 88.88 123 ASP A CA 1
ATOM 1039 C C . ASP A 1 123 ? 0.424 -9.987 10.618 1.00 88.88 123 ASP A C 1
ATOM 1041 O O . ASP A 1 123 ? 0.693 -10.497 11.713 1.00 88.88 123 ASP A O 1
ATOM 1045 N N . PHE A 1 124 ? 1.122 -8.952 10.136 1.00 94.56 124 PHE A N 1
ATOM 1046 C CA . PHE A 1 124 ? 2.217 -8.310 10.864 1.00 94.56 124 PHE A CA 1
ATOM 1047 C C . PHE A 1 124 ? 1.744 -7.740 12.208 1.00 94.56 124 PHE A C 1
ATOM 1049 O O . PHE A 1 124 ? 2.334 -8.032 13.251 1.00 94.56 124 PHE A O 1
ATOM 1056 N N . ILE A 1 125 ? 0.654 -6.962 12.223 1.00 92.31 125 ILE A N 1
ATOM 1057 C CA . ILE A 1 125 ? 0.103 -6.376 13.458 1.00 92.31 125 ILE A CA 1
ATOM 1058 C C . ILE A 1 125 ? -0.355 -7.474 14.427 1.00 92.31 125 ILE A C 1
ATOM 1060 O O . ILE A 1 125 ? -0.137 -7.350 15.636 1.00 92.31 125 ILE A O 1
ATOM 1064 N N . SER A 1 126 ? -0.948 -8.561 13.923 1.00 92.25 126 SER A N 1
ATOM 1065 C CA . SER A 1 126 ? -1.299 -9.720 14.749 1.00 92.25 126 SER A CA 1
ATOM 1066 C C . SER A 1 126 ? -0.053 -10.346 15.369 1.00 92.25 126 SER A C 1
ATOM 1068 O O . SER A 1 126 ? -0.017 -10.560 16.577 1.00 92.25 126 SER A O 1
ATOM 1070 N N . CYS A 1 127 ? 1.019 -10.527 14.593 1.00 93.81 127 CYS A N 1
ATOM 1071 C CA . CYS A 1 127 ? 2.291 -11.028 15.111 1.00 93.81 127 CYS A CA 1
ATOM 1072 C C . CYS A 1 127 ? 2.892 -10.119 16.188 1.00 93.81 127 CYS A C 1
ATOM 1074 O O . CYS A 1 127 ? 3.434 -10.624 17.176 1.00 93.81 127 CYS A O 1
ATOM 1076 N N . VAL A 1 128 ? 2.804 -8.793 16.028 1.00 94.19 128 VAL A N 1
ATOM 1077 C CA . VAL A 1 128 ? 3.224 -7.830 17.061 1.00 94.19 128 VAL A CA 1
ATOM 1078 C C . VAL A 1 128 ? 2.409 -8.044 18.331 1.00 94.19 128 VAL A C 1
ATOM 1080 O O . VAL A 1 128 ? 2.980 -8.126 19.414 1.00 94.19 128 VAL A O 1
ATOM 1083 N N . LYS A 1 129 ? 1.088 -8.185 18.203 1.00 92.31 129 LYS A N 1
ATOM 1084 C CA . LYS A 1 129 ? 0.186 -8.419 19.332 1.00 92.31 129 LYS A CA 1
ATOM 1085 C C . LYS A 1 129 ? 0.490 -9.713 20.068 1.00 92.31 129 LYS A C 1
ATOM 1087 O O . LYS A 1 129 ? 0.665 -9.683 21.284 1.00 92.31 129 LYS A O 1
ATOM 1092 N N . ASP A 1 130 ? 0.597 -10.818 19.347 1.00 91.38 130 ASP A N 1
ATOM 1093 C CA .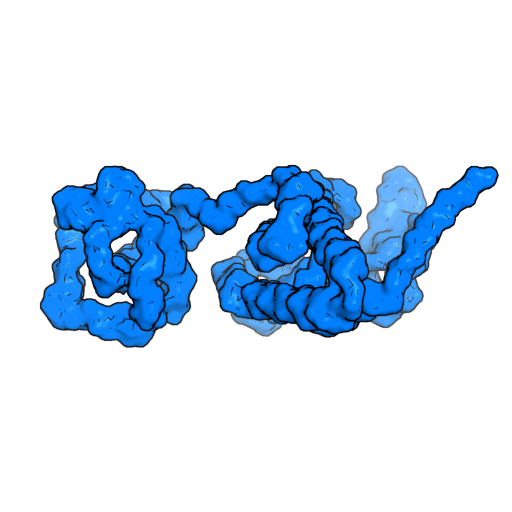 ASP A 1 130 ? 0.847 -12.126 19.947 1.00 91.38 130 ASP A CA 1
ATOM 1094 C C . ASP A 1 130 ? 2.200 -12.129 20.667 1.00 91.38 130 ASP A C 1
ATOM 1096 O O . ASP A 1 130 ? 2.288 -12.487 21.840 1.00 91.38 130 ASP A O 1
ATOM 1100 N N . THR A 1 131 ? 3.238 -11.587 20.019 1.00 92.38 131 THR A N 1
ATOM 1101 C CA . THR A 1 131 ? 4.578 -11.479 20.617 1.00 92.38 131 THR A CA 1
ATOM 1102 C C . THR A 1 131 ? 4.580 -10.561 21.841 1.00 92.38 131 THR A C 1
ATOM 1104 O O . THR A 1 131 ? 5.214 -10.881 22.841 1.00 92.38 131 THR A O 1
ATOM 1107 N N . PHE A 1 132 ? 3.856 -9.437 21.804 1.00 91.19 132 PHE A N 1
ATOM 1108 C CA . PHE A 1 132 ? 3.759 -8.516 22.937 1.00 91.19 132 PHE A CA 1
ATOM 1109 C C . PHE A 1 132 ? 3.186 -9.202 24.184 1.00 91.19 132 PHE A C 1
ATOM 1111 O O . PHE A 1 132 ? 3.728 -9.030 25.274 1.00 91.19 132 PHE A O 1
ATOM 1118 N N . PHE A 1 133 ? 2.126 -10.003 24.031 1.00 87.69 133 PHE A N 1
ATOM 1119 C CA . PHE A 1 133 ? 1.480 -10.697 25.151 1.00 87.69 133 PHE A CA 1
ATOM 1120 C C . PHE A 1 133 ? 2.216 -11.963 25.616 1.00 87.69 133 PHE A C 1
ATOM 1122 O O . PHE A 1 133 ? 2.004 -12.408 26.743 1.00 87.69 133 PHE A O 1
ATOM 1129 N N . GLU A 1 134 ? 3.109 -12.528 24.800 1.00 89.31 134 GLU A N 1
ATOM 1130 C CA . GLU A 1 134 ? 4.017 -13.607 25.216 1.00 89.31 134 GLU A CA 1
ATOM 1131 C C . GLU A 1 134 ? 5.145 -13.113 26.141 1.00 89.31 134 GLU A C 1
ATOM 1133 O O . GLU A 1 134 ? 5.715 -13.890 26.920 1.00 89.31 134 GLU A O 1
ATOM 1138 N N . LEU A 1 135 ? 5.480 -11.819 26.083 1.00 87.44 135 LEU A N 1
ATOM 1139 C CA . LEU A 1 135 ? 6.530 -11.225 26.906 1.00 87.44 135 LEU A CA 1
ATOM 1140 C C . LEU A 1 135 ? 6.063 -11.097 28.361 1.00 87.44 135 LEU A C 1
ATOM 1142 O O . LEU A 1 135 ? 5.121 -10.386 28.694 1.00 87.44 135 LEU A O 1
ATOM 1146 N N . LYS A 1 136 ? 6.773 -11.782 29.262 1.00 80.38 136 LYS A N 1
ATOM 1147 C CA . LYS A 1 136 ? 6.384 -11.921 30.677 1.00 80.38 136 LYS A CA 1
ATOM 1148 C C . LYS A 1 136 ? 6.645 -10.679 31.535 1.00 80.38 136 LYS A C 1
ATOM 1150 O O . LYS A 1 136 ? 6.207 -10.637 32.681 1.00 80.38 136 LYS A O 1
ATOM 1155 N N . PHE A 1 137 ? 7.399 -9.708 31.025 1.00 85.75 137 PHE A N 1
ATOM 1156 C CA . PHE A 1 137 ? 7.805 -8.511 31.760 1.00 85.75 137 PHE A CA 1
ATOM 1157 C C . PHE A 1 137 ? 7.481 -7.248 30.961 1.00 85.75 137 PHE A C 1
ATOM 1159 O O . PHE A 1 137 ? 7.872 -7.125 29.801 1.00 85.75 137 PHE A O 1
ATOM 1166 N N . GLU A 1 138 ? 6.833 -6.277 31.607 1.00 86.12 138 GLU A N 1
ATOM 1167 C CA . GLU A 1 138 ? 6.376 -5.033 30.974 1.00 86.12 138 GLU A CA 1
ATOM 1168 C C . GLU A 1 138 ? 7.511 -4.272 30.275 1.00 86.12 138 GLU A C 1
ATOM 1170 O O . GLU A 1 138 ? 7.360 -3.844 29.134 1.00 86.12 138 GLU A O 1
ATOM 1175 N N . GLY A 1 139 ? 8.687 -4.159 30.902 1.00 86.25 139 GLY A N 1
ATOM 1176 C CA . GLY A 1 139 ? 9.828 -3.478 30.285 1.00 86.25 139 GLY A CA 1
ATOM 1177 C C . GLY A 1 139 ? 10.350 -4.179 29.024 1.00 86.25 139 GLY A C 1
ATOM 1178 O O . GLY A 1 139 ? 10.798 -3.512 28.096 1.00 86.25 139 GLY A O 1
ATOM 1179 N N . GLN A 1 140 ? 10.246 -5.511 28.940 1.00 89.12 140 GLN A N 1
ATOM 1180 C CA . GLN A 1 140 ? 10.588 -6.249 27.717 1.00 89.12 140 GLN A CA 1
ATOM 1181 C C . GLN A 1 140 ? 9.556 -5.989 26.623 1.00 89.12 140 GLN A C 1
ATOM 1183 O O . GLN A 1 140 ? 9.939 -5.803 25.471 1.00 89.12 140 GLN A O 1
ATOM 1188 N N . ALA A 1 141 ? 8.275 -5.933 26.988 1.00 89.62 141 ALA A N 1
ATOM 1189 C CA . ALA A 1 141 ? 7.182 -5.635 26.073 1.00 89.62 141 ALA A CA 1
ATOM 1190 C C . ALA A 1 141 ? 7.292 -4.210 25.500 1.00 89.62 141 ALA A C 1
ATOM 1192 O O . ALA A 1 141 ? 7.208 -4.024 24.287 1.00 89.62 141 ALA A O 1
ATOM 1193 N N . LYS A 1 142 ? 7.603 -3.217 26.343 1.00 90.00 142 LYS A N 1
ATOM 1194 C CA . LYS A 1 142 ? 7.883 -1.833 25.919 1.00 90.00 142 LYS A CA 1
ATOM 1195 C C . LYS A 1 142 ? 9.093 -1.749 24.984 1.00 90.00 142 LYS A C 1
ATOM 1197 O O . LYS A 1 142 ? 9.002 -1.159 23.912 1.00 90.00 142 LYS A O 1
ATOM 1202 N N . MET A 1 143 ? 10.203 -2.401 25.343 1.00 89.38 143 MET A N 1
ATOM 1203 C CA . MET A 1 143 ? 11.408 -2.438 24.506 1.00 89.38 143 MET A CA 1
ATOM 1204 C C . MET A 1 143 ? 11.168 -3.157 23.170 1.00 89.38 143 MET A C 1
ATOM 1206 O O . MET A 1 143 ? 11.720 -2.761 22.148 1.00 89.38 143 MET A O 1
ATOM 1210 N N . PHE A 1 144 ? 10.328 -4.193 23.157 1.00 92.50 144 PHE A N 1
ATOM 1211 C CA . PHE A 1 144 ? 9.901 -4.859 21.931 1.00 92.50 144 PHE A CA 1
ATOM 1212 C C . PHE A 1 144 ? 9.112 -3.917 21.014 1.00 92.50 144 PHE A C 1
ATOM 1214 O O . PHE A 1 144 ? 9.478 -3.793 19.849 1.00 92.50 144 PHE A O 1
ATOM 1221 N N . LEU A 1 145 ? 8.097 -3.210 21.529 1.00 92.38 145 LEU A N 1
ATOM 1222 C CA . LEU A 1 145 ? 7.333 -2.240 20.731 1.00 92.38 145 LEU A CA 1
ATOM 1223 C C . LEU A 1 145 ? 8.228 -1.149 20.146 1.00 92.38 145 LEU A C 1
ATOM 1225 O O . LEU A 1 145 ? 8.089 -0.819 18.972 1.00 92.38 145 LEU A O 1
ATOM 1229 N N . LYS A 1 146 ? 9.169 -0.637 20.947 1.00 89.94 146 LYS A N 1
ATOM 1230 C CA . LYS A 1 146 ? 10.160 0.341 20.493 1.00 89.94 146 LYS A CA 1
ATOM 1231 C C . LYS A 1 146 ? 10.945 -0.174 19.287 1.00 89.94 146 LYS A C 1
ATOM 1233 O O . LYS A 1 146 ? 10.940 0.468 18.249 1.00 89.94 146 LYS A O 1
ATOM 1238 N N . ASN A 1 147 ? 11.513 -1.376 19.391 1.00 90.38 147 ASN A N 1
ATOM 1239 C CA . ASN A 1 147 ? 12.271 -1.985 18.297 1.00 90.38 147 ASN A CA 1
ATOM 1240 C C . ASN A 1 147 ? 11.425 -2.228 17.040 1.00 90.38 147 ASN A C 1
ATOM 1242 O O . ASN A 1 147 ? 11.932 -2.108 15.932 1.00 90.38 147 ASN A O 1
ATOM 1246 N N . VAL A 1 148 ? 10.151 -2.601 17.199 1.00 93.56 148 VAL A N 1
ATOM 1247 C CA . VAL A 1 148 ? 9.239 -2.784 16.060 1.00 93.56 148 VAL A CA 1
ATOM 1248 C C . VAL A 1 148 ? 9.003 -1.457 15.342 1.00 93.56 148 VAL A C 1
ATOM 1250 O O . VAL A 1 148 ? 9.082 -1.411 14.118 1.00 93.56 148 VAL A O 1
ATOM 1253 N N . ILE A 1 149 ? 8.724 -0.384 16.086 1.00 92.19 149 ILE A N 1
ATOM 1254 C CA . ILE A 1 149 ? 8.480 0.941 15.504 1.00 92.19 149 ILE A CA 1
ATOM 1255 C C . ILE A 1 149 ? 9.758 1.495 14.865 1.00 92.19 149 ILE A C 1
ATOM 1257 O O . ILE A 1 149 ? 9.693 1.974 13.735 1.00 92.19 149 ILE A O 1
ATOM 1261 N N . ASP A 1 150 ? 10.907 1.370 15.536 1.00 89.75 150 ASP A N 1
ATOM 1262 C CA . ASP A 1 150 ? 12.213 1.767 14.997 1.00 89.75 150 ASP A CA 1
ATOM 1263 C C . ASP A 1 150 ? 12.516 1.021 13.689 1.00 89.75 150 ASP A C 1
ATOM 1265 O O . ASP A 1 150 ? 12.822 1.660 12.686 1.00 89.75 150 ASP A O 1
ATOM 1269 N N . GLY A 1 151 ? 12.319 -0.302 13.651 1.00 90.88 151 GLY A N 1
ATOM 1270 C CA . GLY A 1 151 ? 12.526 -1.101 12.439 1.00 90.88 151 GLY A CA 1
ATOM 1271 C C . GLY A 1 151 ? 11.599 -0.699 11.286 1.00 90.88 151 GLY A C 1
ATOM 1272 O O . GLY A 1 151 ? 12.040 -0.572 10.150 1.00 90.88 151 GLY A O 1
ATOM 1273 N N . LEU A 1 152 ? 10.320 -0.407 11.558 1.00 92.31 152 LEU A N 1
ATOM 1274 C CA . LEU A 1 152 ? 9.415 0.132 10.532 1.00 92.31 152 LEU A CA 1
ATOM 1275 C C . LEU A 1 152 ? 9.865 1.515 10.027 1.00 92.31 152 LEU A C 1
ATOM 1277 O O . LEU A 1 152 ? 9.608 1.864 8.876 1.00 92.31 152 LEU A O 1
ATOM 1281 N N . ASN A 1 153 ? 10.486 2.329 10.882 1.00 88.69 153 ASN A N 1
ATOM 1282 C CA . ASN A 1 153 ? 10.982 3.653 10.513 1.00 88.69 153 ASN A CA 1
ATOM 1283 C C . ASN A 1 153 ? 12.289 3.579 9.709 1.00 88.69 153 ASN A C 1
ATOM 1285 O O . ASN A 1 153 ? 12.488 4.381 8.793 1.00 88.69 153 ASN A O 1
ATOM 1289 N N . GLU A 1 154 ? 13.150 2.610 10.017 1.00 88.62 154 GLU A N 1
ATOM 1290 C CA . GLU A 1 154 ? 14.328 2.269 9.214 1.00 88.62 154 GLU A CA 1
ATOM 1291 C C . GLU A 1 154 ? 13.902 1.873 7.796 1.00 88.62 154 GLU A C 1
ATOM 1293 O O . GLU A 1 154 ? 14.303 2.548 6.849 1.00 88.62 154 GLU A O 1
ATOM 1298 N N . LEU A 1 155 ? 12.968 0.926 7.654 1.00 90.81 155 LEU A N 1
ATOM 1299 C CA . LEU A 1 155 ? 12.432 0.497 6.352 1.00 90.81 155 LEU A CA 1
ATOM 1300 C C . LEU A 1 155 ? 11.831 1.658 5.550 1.00 90.81 155 LEU A C 1
ATOM 1302 O O . LEU A 1 155 ? 12.124 1.844 4.370 1.00 90.81 155 LEU A O 1
ATOM 1306 N N . TYR A 1 156 ? 11.017 2.498 6.197 1.00 90.12 156 TYR A N 1
ATOM 1307 C CA . TYR A 1 156 ? 10.493 3.713 5.571 1.00 90.12 156 TYR A CA 1
ATOM 1308 C C . TYR A 1 156 ? 11.618 4.631 5.064 1.00 90.12 156 TYR A C 1
ATOM 1310 O O . TYR A 1 156 ? 11.517 5.223 3.986 1.00 90.12 156 TYR A O 1
ATOM 1318 N N . THR A 1 157 ? 12.684 4.788 5.846 1.00 86.31 157 THR A N 1
ATOM 1319 C CA . THR A 1 157 ? 13.811 5.657 5.498 1.00 86.31 157 THR A CA 1
ATOM 1320 C C . THR A 1 157 ? 14.607 5.091 4.326 1.00 86.31 157 THR A C 1
ATOM 1322 O O . THR A 1 157 ? 14.939 5.850 3.414 1.00 86.31 157 THR A O 1
ATOM 1325 N N . GLU A 1 158 ? 14.863 3.784 4.323 1.00 86.81 158 GLU A N 1
ATOM 1326 C CA . GLU A 1 158 ? 15.553 3.058 3.252 1.00 86.81 158 GLU A CA 1
ATOM 1327 C C . GLU A 1 158 ? 14.789 3.165 1.928 1.00 86.81 158 GLU A C 1
ATOM 1329 O O . GLU A 1 158 ? 15.341 3.631 0.928 1.00 86.81 158 GLU A O 1
ATOM 1334 N N . LEU A 1 159 ? 13.483 2.890 1.932 1.00 89.12 159 LEU A N 1
ATOM 1335 C CA . LEU A 1 159 ? 12.642 3.028 0.742 1.00 89.12 159 LEU A CA 1
ATOM 1336 C C . LEU A 1 159 ? 12.612 4.466 0.196 1.00 89.12 159 LEU A C 1
ATOM 1338 O O . LEU A 1 159 ? 12.727 4.698 -1.010 1.00 89.12 159 LEU A O 1
ATOM 1342 N N . ASN A 1 160 ? 12.533 5.473 1.069 1.00 86.38 160 ASN A N 1
ATOM 1343 C CA . ASN A 1 160 ? 12.614 6.867 0.627 1.00 86.38 160 ASN A CA 1
ATOM 1344 C C . ASN A 1 160 ? 14.004 7.264 0.130 1.00 86.38 160 ASN A C 1
ATOM 1346 O O . ASN A 1 160 ? 14.124 8.177 -0.693 1.00 86.38 160 ASN A O 1
ATOM 1350 N N . TYR A 1 161 ? 15.059 6.631 0.639 1.00 85.31 161 TYR A N 1
ATOM 1351 C CA . TYR A 1 161 ? 16.410 6.839 0.139 1.00 85.31 161 TYR A CA 1
ATOM 1352 C C . TYR A 1 161 ? 16.533 6.344 -1.306 1.00 85.31 161 TYR A C 1
ATOM 1354 O O . TYR A 1 161 ? 17.099 7.068 -2.129 1.00 85.31 161 TYR A O 1
ATOM 1362 N N . LEU A 1 162 ? 15.922 5.199 -1.639 1.00 85.00 162 LEU A N 1
ATOM 1363 C CA . LEU A 1 162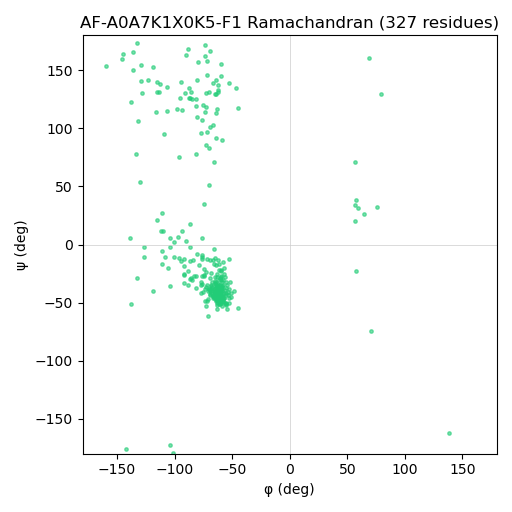 ? 15.820 4.715 -3.019 1.00 85.00 162 LEU A CA 1
ATOM 1364 C C . LEU A 1 162 ? 15.170 5.780 -3.922 1.00 85.00 162 LEU A C 1
ATOM 1366 O O . LEU A 1 162 ? 15.768 6.193 -4.914 1.00 85.00 162 LEU A O 1
ATOM 1370 N N . LEU A 1 163 ? 14.004 6.321 -3.539 1.00 83.06 163 LEU A N 1
ATOM 1371 C CA . LEU A 1 163 ? 13.304 7.355 -4.324 1.00 83.06 163 LEU A CA 1
ATOM 1372 C C . LEU A 1 163 ? 14.116 8.641 -4.510 1.00 83.06 163 LEU A C 1
ATOM 1374 O O . LEU A 1 163 ? 14.141 9.211 -5.603 1.00 83.06 163 LEU A O 1
ATOM 1378 N N . LYS A 1 164 ? 14.771 9.126 -3.448 1.00 80.44 164 LYS A N 1
ATOM 1379 C CA . LYS A 1 164 ? 15.560 10.370 -3.492 1.00 80.44 164 LYS A CA 1
ATOM 1380 C C . LYS A 1 164 ? 16.764 10.260 -4.415 1.00 80.44 164 LYS A C 1
ATOM 1382 O O . LYS A 1 164 ? 17.136 11.246 -5.044 1.00 80.44 164 LYS A O 1
ATOM 1387 N N . ASN A 1 165 ? 17.346 9.072 -4.501 1.00 73.81 165 ASN A N 1
ATOM 1388 C CA . ASN A 1 165 ? 18.547 8.823 -5.280 1.00 73.81 165 ASN A CA 1
ATOM 1389 C C . ASN A 1 165 ? 18.275 7.948 -6.513 1.00 73.81 165 ASN A C 1
ATOM 1391 O O . ASN A 1 165 ? 19.168 7.274 -7.032 1.00 73.81 165 ASN A O 1
ATOM 1395 N N . LYS A 1 166 ? 17.038 8.000 -7.019 1.00 71.00 166 LYS A N 1
ATOM 1396 C CA . LYS A 1 166 ? 16.577 7.206 -8.161 1.00 71.00 166 LYS A CA 1
ATOM 1397 C C . LYS A 1 166 ? 17.364 7.406 -9.456 1.00 71.00 166 LYS A C 1
ATOM 1399 O O . LYS A 1 166 ? 17.223 6.595 -10.357 1.00 71.00 166 LYS A O 1
ATOM 1404 N N . ASN A 1 167 ? 18.169 8.465 -9.549 1.00 65.75 167 ASN A N 1
ATOM 1405 C CA . ASN A 1 167 ? 19.001 8.781 -10.713 1.00 65.75 167 ASN A CA 1
ATOM 1406 C C . ASN A 1 167 ? 20.493 8.467 -10.500 1.00 65.75 167 ASN A C 1
ATOM 1408 O O . ASN A 1 167 ? 21.286 8.709 -11.403 1.00 65.75 167 ASN A O 1
ATOM 1412 N N . THR A 1 168 ? 20.897 7.999 -9.314 1.00 59.56 168 THR A N 1
ATOM 1413 C CA . THR A 1 168 ? 22.316 7.905 -8.931 1.00 59.56 168 THR A CA 1
ATOM 1414 C C . THR A 1 168 ? 22.726 6.566 -8.325 1.00 59.56 168 THR A C 1
ATOM 1416 O O . THR A 1 168 ? 23.878 6.189 -8.490 1.00 59.56 168 THR A O 1
ATOM 1419 N N . VAL A 1 169 ? 21.840 5.823 -7.651 1.00 51.88 169 VAL A N 1
ATOM 1420 C CA . VAL A 1 169 ? 22.282 4.673 -6.822 1.00 51.88 169 VAL A CA 1
ATOM 1421 C C . VAL A 1 169 ? 22.487 3.373 -7.609 1.00 51.88 169 VAL A C 1
ATOM 1423 O O . VAL A 1 169 ? 23.131 2.467 -7.097 1.00 51.88 169 VAL A O 1
ATOM 1426 N N . TYR A 1 170 ? 22.020 3.267 -8.860 1.00 53.03 170 TYR A N 1
ATOM 1427 C CA . TYR A 1 170 ? 21.946 1.951 -9.517 1.00 53.03 170 TYR A CA 1
ATOM 1428 C C . TYR A 1 170 ? 22.362 1.868 -10.984 1.00 53.03 170 TYR A C 1
ATOM 1430 O O . TYR A 1 170 ? 22.189 0.805 -11.567 1.00 53.03 170 TYR A O 1
ATOM 1438 N N . SER A 1 171 ? 22.890 2.923 -11.613 1.00 51.62 171 SER A N 1
ATOM 1439 C CA . SER A 1 171 ? 23.155 3.009 -13.074 1.00 51.62 171 SER A CA 1
ATOM 1440 C C . SER A 1 171 ? 21.934 2.800 -14.004 1.00 51.62 171 SER A C 1
ATOM 1442 O O . SER A 1 171 ? 21.914 3.355 -15.096 1.00 51.62 171 SER A O 1
ATOM 1444 N N . VAL A 1 172 ? 20.873 2.119 -13.546 1.00 58.78 172 VAL A N 1
ATOM 1445 C CA . VAL A 1 172 ? 19.646 1.778 -14.293 1.00 58.78 172 VAL A CA 1
ATOM 1446 C C . VAL A 1 172 ? 18.429 2.624 -13.869 1.00 58.78 172 VAL A C 1
ATOM 1448 O O . VAL A 1 172 ? 17.501 2.829 -14.645 1.00 58.78 172 VAL A O 1
ATOM 1451 N N . GLY A 1 173 ? 18.468 3.220 -12.674 1.00 72.56 173 GLY A N 1
ATOM 1452 C CA . GLY A 1 173 ? 17.429 4.112 -12.151 1.00 72.56 173 GLY A CA 1
ATOM 1453 C C . GLY A 1 173 ? 16.093 3.432 -11.806 1.00 72.56 173 GLY A C 1
ATOM 1454 O O . GLY A 1 173 ? 15.806 2.322 -12.235 1.00 72.56 173 GLY A O 1
ATOM 1455 N N . ILE A 1 174 ? 15.272 4.088 -10.977 1.00 85.50 174 ILE A N 1
ATOM 1456 C CA . ILE A 1 174 ? 13.973 3.537 -10.536 1.00 85.50 174 ILE A CA 1
ATOM 1457 C C . ILE A 1 174 ? 12.887 3.905 -11.545 1.00 85.50 174 ILE A C 1
ATOM 1459 O O . ILE A 1 174 ? 12.686 5.085 -11.845 1.00 85.50 174 ILE A O 1
ATOM 1463 N N . ASN A 1 175 ? 12.156 2.907 -12.045 1.00 87.88 175 ASN A N 1
ATOM 1464 C CA . ASN A 1 175 ? 11.067 3.125 -12.997 1.00 87.88 175 ASN A CA 1
ATOM 1465 C C . ASN A 1 175 ? 9.712 3.384 -12.308 1.00 87.88 175 ASN A C 1
ATOM 1467 O O . ASN A 1 175 ? 9.534 3.160 -11.113 1.00 87.88 175 ASN A O 1
ATOM 1471 N N . LYS A 1 176 ? 8.713 3.825 -13.084 1.00 88.56 176 LYS A N 1
ATOM 1472 C CA . LYS A 1 176 ? 7.382 4.191 -12.562 1.00 88.56 176 LYS A CA 1
ATOM 1473 C C . LYS A 1 176 ? 6.645 3.047 -11.854 1.00 88.56 176 LYS A C 1
ATOM 1475 O O . LYS A 1 176 ? 5.858 3.323 -10.958 1.00 88.56 176 LYS A O 1
ATOM 1480 N N . ILE A 1 177 ? 6.859 1.791 -12.249 1.00 91.31 177 ILE A N 1
ATOM 1481 C CA . ILE A 1 177 ? 6.225 0.631 -11.602 1.00 91.31 177 ILE A CA 1
ATOM 1482 C C . ILE A 1 177 ? 6.832 0.434 -10.211 1.00 91.31 177 ILE A C 1
ATOM 1484 O O . ILE A 1 177 ? 6.103 0.320 -9.227 1.00 91.31 177 ILE A O 1
ATOM 1488 N N . GLN A 1 178 ? 8.162 0.474 -10.120 1.00 91.56 178 GLN A N 1
ATOM 1489 C CA . GLN A 1 178 ? 8.881 0.388 -8.848 1.00 91.56 178 GLN A CA 1
ATOM 1490 C C . GLN A 1 178 ? 8.528 1.567 -7.928 1.00 91.56 178 GLN A C 1
ATOM 1492 O O . GLN A 1 178 ? 8.276 1.362 -6.743 1.00 91.56 178 GLN A O 1
ATOM 1497 N N . GLU A 1 179 ? 8.412 2.789 -8.466 1.00 90.94 179 GLU A N 1
ATOM 1498 C CA . GLU A 1 179 ? 7.962 3.963 -7.702 1.00 90.94 179 GLU A CA 1
ATOM 1499 C C . GLU A 1 179 ? 6.586 3.735 -7.047 1.00 90.94 179 GLU A C 1
ATOM 1501 O O . GLU A 1 179 ? 6.385 4.146 -5.905 1.00 90.94 179 GLU A O 1
ATOM 1506 N N . VAL A 1 180 ? 5.640 3.070 -7.725 1.00 90.50 180 VAL A N 1
ATOM 1507 C CA . VAL A 1 180 ? 4.313 2.760 -7.155 1.00 90.50 180 VAL A CA 1
ATOM 1508 C C . VAL A 1 180 ? 4.435 1.846 -5.935 1.00 90.50 180 VAL A C 1
ATOM 1510 O O . VAL A 1 180 ? 3.844 2.142 -4.897 1.00 90.50 180 VAL A O 1
ATOM 1513 N N . VAL A 1 181 ? 5.226 0.773 -6.030 1.00 92.50 181 VAL A N 1
ATOM 1514 C CA . VAL A 1 181 ? 5.433 -0.172 -4.918 1.00 92.50 181 VAL A CA 1
ATOM 1515 C C . VAL A 1 181 ? 6.127 0.506 -3.741 1.00 92.50 181 VAL A C 1
ATOM 1517 O O . VAL A 1 181 ? 5.648 0.413 -2.612 1.00 92.50 181 VAL A O 1
ATOM 1520 N N . ILE A 1 182 ? 7.221 1.226 -4.005 1.00 91.62 182 ILE A N 1
ATOM 1521 C CA . ILE A 1 182 ? 8.031 1.877 -2.970 1.00 91.62 182 ILE A CA 1
ATOM 1522 C C . ILE A 1 182 ? 7.208 2.922 -2.215 1.00 91.62 182 ILE A C 1
ATOM 1524 O O . ILE A 1 182 ? 7.218 2.929 -0.983 1.00 91.62 182 ILE A O 1
ATOM 1528 N N . ASN A 1 183 ? 6.463 3.779 -2.925 1.00 88.81 183 ASN A N 1
ATOM 1529 C CA . ASN A 1 183 ? 5.590 4.765 -2.283 1.00 88.81 183 ASN A CA 1
ATOM 1530 C C . ASN A 1 183 ? 4.529 4.077 -1.418 1.00 88.81 183 ASN A C 1
ATOM 1532 O O . ASN A 1 183 ? 4.309 4.477 -0.276 1.00 88.81 183 ASN A O 1
ATOM 1536 N N . HIS A 1 184 ? 3.916 3.011 -1.935 1.00 88.69 184 HIS A N 1
ATOM 1537 C CA . HIS A 1 184 ? 2.875 2.290 -1.219 1.00 88.69 184 HIS A CA 1
ATOM 1538 C C . HIS A 1 184 ? 3.376 1.654 0.084 1.00 88.69 184 HIS A C 1
ATOM 1540 O O . HIS A 1 184 ? 2.795 1.899 1.142 1.00 88.69 184 HIS A O 1
ATOM 1546 N N . TYR A 1 185 ? 4.467 0.884 0.039 1.00 91.75 185 TYR A N 1
ATOM 1547 C CA . TYR A 1 185 ? 5.019 0.255 1.244 1.00 91.75 185 TYR A CA 1
ATOM 1548 C C . TYR A 1 185 ? 5.613 1.283 2.216 1.00 91.75 185 TYR A C 1
ATOM 1550 O O . TYR A 1 185 ? 5.429 1.146 3.425 1.00 91.75 185 TYR A O 1
ATOM 1558 N N . SER A 1 186 ? 6.213 2.375 1.722 1.00 89.50 186 SER A N 1
ATOM 1559 C CA . SER A 1 186 ? 6.652 3.486 2.582 1.00 89.50 186 SER A CA 1
ATOM 1560 C C . SER A 1 186 ? 5.484 4.065 3.390 1.00 89.50 186 SER A C 1
ATOM 1562 O O . SER A 1 186 ? 5.570 4.216 4.611 1.00 89.50 186 SER A O 1
ATOM 1564 N N . GLU A 1 187 ? 4.362 4.367 2.733 1.00 86.12 187 GLU A N 1
ATOM 1565 C CA . GLU A 1 187 ? 3.158 4.855 3.413 1.00 86.12 187 GLU A CA 1
ATOM 1566 C C . GLU A 1 187 ? 2.570 3.806 4.363 1.00 86.12 187 GLU A C 1
ATOM 1568 O O . GLU A 1 187 ? 2.153 4.136 5.479 1.00 86.12 187 GLU A O 1
ATOM 1573 N N . SER A 1 188 ? 2.570 2.540 3.944 1.00 89.12 188 SER A N 1
ATOM 1574 C CA . SER A 1 188 ? 2.093 1.420 4.748 1.00 89.12 188 SER A CA 1
ATOM 1575 C C . SER A 1 188 ? 2.866 1.293 6.065 1.00 89.12 188 SER A C 1
ATOM 1577 O O . SER A 1 188 ? 2.238 1.170 7.118 1.00 89.12 188 SER A O 1
ATOM 1579 N N . TYR A 1 189 ? 4.198 1.414 6.059 1.00 90.88 189 TYR A N 1
ATOM 1580 C CA . TYR A 1 189 ? 5.000 1.335 7.284 1.00 90.88 189 TYR A CA 1
ATOM 1581 C C . TYR A 1 189 ? 4.671 2.441 8.276 1.00 90.88 189 TYR A C 1
ATOM 1583 O O . TYR A 1 189 ? 4.485 2.161 9.462 1.00 90.88 189 TYR A O 1
ATOM 1591 N N . LEU A 1 190 ? 4.492 3.675 7.808 1.00 86.44 190 LEU A N 1
ATOM 1592 C CA . LEU A 1 190 ? 4.059 4.769 8.676 1.00 86.44 190 LEU A CA 1
ATOM 1593 C C . LEU A 1 190 ? 2.640 4.555 9.217 1.00 86.44 190 LEU A C 1
ATOM 1595 O O . LEU A 1 190 ? 2.365 4.839 10.385 1.00 86.44 190 LEU A O 1
ATOM 1599 N N . ASN A 1 191 ? 1.728 4.023 8.402 1.00 84.75 191 ASN A N 1
ATOM 1600 C CA . ASN A 1 191 ? 0.381 3.679 8.854 1.00 84.75 191 ASN A CA 1
ATOM 1601 C C . ASN A 1 191 ? 0.414 2.588 9.937 1.00 84.75 191 ASN A C 1
ATOM 1603 O O . ASN A 1 191 ? -0.241 2.711 10.972 1.00 84.75 191 ASN A O 1
ATOM 1607 N N . THR A 1 192 ? 1.224 1.550 9.742 1.00 90.88 192 THR A N 1
ATOM 1608 C CA . THR A 1 192 ? 1.407 0.457 10.703 1.00 90.88 192 THR A CA 1
ATOM 1609 C C . THR A 1 192 ? 1.990 0.953 12.018 1.00 90.88 192 THR A C 1
ATOM 1611 O O . THR A 1 192 ? 1.457 0.610 13.074 1.00 90.88 192 THR A O 1
ATOM 1614 N N . GLN A 1 193 ? 3.007 1.821 11.980 1.00 90.62 193 GLN A N 1
ATOM 1615 C CA . GLN A 1 193 ? 3.540 2.474 13.181 1.00 90.62 193 GLN A CA 1
ATOM 1616 C C . GLN A 1 193 ? 2.434 3.208 13.945 1.00 90.62 193 GLN A C 1
ATOM 1618 O O . GLN A 1 193 ? 2.232 2.961 15.133 1.00 90.62 193 GLN A O 1
ATOM 16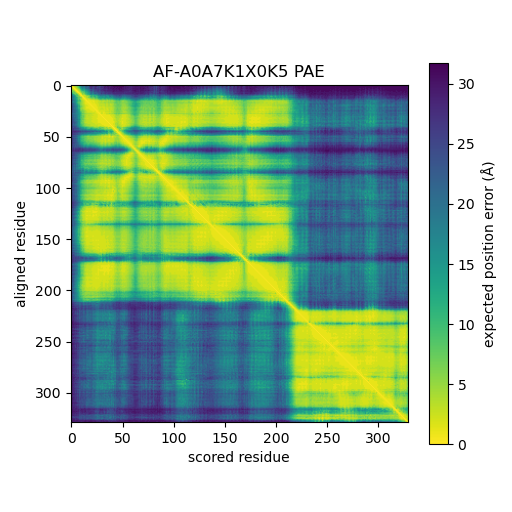23 N N . ASN A 1 194 ? 1.649 4.042 13.254 1.00 86.44 194 ASN A N 1
ATOM 1624 C CA . ASN A 1 194 ? 0.545 4.786 13.863 1.00 86.44 194 ASN A CA 1
ATOM 1625 C C . ASN A 1 194 ? -0.533 3.865 14.452 1.00 86.44 194 ASN A C 1
ATOM 1627 O O . ASN A 1 194 ? -1.078 4.153 15.520 1.00 86.44 194 ASN A O 1
ATOM 1631 N N . LYS A 1 195 ? -0.855 2.749 13.789 1.00 89.75 195 LYS A N 1
ATOM 1632 C CA . LYS A 1 195 ? -1.791 1.743 14.316 1.00 89.75 195 LYS A CA 1
ATOM 1633 C C . LYS A 1 195 ? -1.251 1.108 15.594 1.00 89.75 195 LYS A C 1
ATOM 1635 O O . LYS A 1 195 ? -1.982 1.047 16.579 1.00 89.75 195 LYS A O 1
ATOM 1640 N N . ILE A 1 196 ? 0.015 0.691 15.606 1.00 91.62 196 ILE A N 1
ATOM 1641 C CA . ILE A 1 196 ? 0.671 0.111 16.786 1.00 91.62 196 ILE A CA 1
ATOM 1642 C C . ILE A 1 196 ? 0.673 1.124 17.938 1.00 91.62 196 ILE A C 1
ATOM 1644 O O . ILE A 1 196 ? 0.172 0.810 19.016 1.00 91.62 196 ILE A O 1
ATOM 1648 N N . ILE A 1 197 ? 1.130 2.357 17.705 1.00 90.12 197 ILE A N 1
ATOM 1649 C CA . ILE A 1 197 ? 1.119 3.440 18.702 1.00 90.12 197 ILE A CA 1
ATOM 1650 C C . ILE A 1 197 ? -0.288 3.616 19.286 1.00 90.12 197 ILE A C 1
ATOM 1652 O O . ILE A 1 197 ? -0.465 3.579 20.501 1.00 90.12 197 ILE A O 1
ATOM 1656 N N . ASN A 1 198 ? -1.314 3.721 18.439 1.00 88.06 198 ASN A N 1
ATOM 1657 C CA . ASN A 1 198 ? -2.690 3.905 18.897 1.00 88.06 198 ASN A CA 1
ATOM 1658 C C . ASN A 1 198 ? -3.251 2.713 19.683 1.00 88.06 198 ASN A C 1
ATOM 1660 O O . ASN A 1 198 ? -4.045 2.926 20.599 1.00 88.06 198 ASN A O 1
ATOM 1664 N N . ILE A 1 199 ? -2.859 1.482 19.346 1.00 89.81 199 ILE A N 1
ATOM 1665 C CA . ILE A 1 199 ? -3.272 0.275 20.075 1.00 89.81 199 ILE A CA 1
ATOM 1666 C C . ILE A 1 199 ? -2.625 0.241 21.465 1.00 89.81 199 ILE A C 1
ATOM 1668 O O . ILE A 1 199 ? -3.297 -0.077 22.446 1.00 89.81 199 ILE A O 1
ATOM 1672 N N . TYR A 1 200 ? -1.336 0.576 21.565 1.00 90.62 200 TYR A N 1
ATOM 1673 C CA . TYR A 1 200 ? -0.554 0.348 22.783 1.00 90.62 200 TYR A CA 1
ATOM 1674 C C . TYR A 1 200 ? -0.365 1.575 23.673 1.00 90.62 200 TYR A C 1
ATOM 1676 O O . TYR A 1 200 ? 0.028 1.403 24.824 1.00 90.62 200 TYR A O 1
ATOM 1684 N N . LYS A 1 201 ? -0.704 2.790 23.226 1.00 89.50 201 LYS A N 1
ATOM 1685 C CA . LYS A 1 201 ? -0.563 4.016 24.036 1.00 89.50 201 LYS A CA 1
ATOM 1686 C C . LYS A 1 201 ? -1.302 3.994 25.369 1.00 89.50 201 LYS A C 1
ATOM 1688 O O . LYS A 1 201 ? -0.908 4.674 26.302 1.00 89.50 201 LYS A O 1
ATOM 1693 N N . PHE A 1 202 ? -2.367 3.205 25.493 1.00 86.25 202 PHE A N 1
ATOM 1694 C CA . PHE A 1 202 ? -3.046 3.039 26.780 1.00 86.25 202 PHE A CA 1
ATOM 1695 C C . PHE A 1 202 ? -2.172 2.292 27.806 1.00 86.25 202 PHE A C 1
ATOM 1697 O O . PHE A 1 202 ? -2.261 2.554 29.001 1.00 86.25 202 PHE A O 1
ATOM 1704 N N . ILE A 1 203 ? -1.329 1.368 27.337 1.00 86.06 203 ILE A N 1
ATOM 1705 C CA . ILE A 1 203 ? -0.434 0.536 28.157 1.00 86.06 203 ILE A CA 1
ATOM 1706 C C . ILE A 1 203 ? 0.940 1.206 28.312 1.00 86.06 203 ILE A C 1
ATOM 1708 O O . ILE A 1 203 ? 1.590 1.083 29.348 1.00 86.06 203 ILE A O 1
ATOM 1712 N N . TYR A 1 204 ? 1.383 1.926 27.284 1.00 86.94 204 TYR A N 1
ATOM 1713 C CA . TYR A 1 204 ? 2.658 2.630 27.237 1.00 86.94 204 TYR A CA 1
ATOM 1714 C C . TYR A 1 204 ? 2.446 4.057 26.706 1.00 86.94 204 TYR A C 1
ATOM 1716 O O . TYR A 1 204 ? 2.703 4.306 25.531 1.00 86.94 204 TYR A O 1
ATOM 1724 N N . PRO A 1 205 ? 1.941 4.993 27.529 1.00 85.19 205 PRO A N 1
ATOM 1725 C CA . PRO A 1 205 ? 1.604 6.348 27.079 1.00 85.19 205 PRO A CA 1
ATOM 1726 C C . PRO A 1 205 ? 2.785 7.123 26.494 1.00 85.19 205 PRO A C 1
ATOM 1728 O O . PRO A 1 205 ? 2.616 7.912 25.567 1.00 85.19 205 PRO A O 1
ATOM 1731 N N . GLU A 1 206 ? 3.994 6.874 26.996 1.00 86.38 206 GLU A N 1
ATOM 1732 C CA . GLU A 1 206 ? 5.212 7.537 26.536 1.00 86.38 206 GLU A CA 1
ATOM 1733 C C . GLU A 1 206 ? 5.570 7.171 25.085 1.00 86.38 206 GLU A C 1
ATOM 1735 O O . GLU A 1 206 ? 6.302 7.920 24.441 1.00 86.38 206 GLU A O 1
ATOM 1740 N N . ILE A 1 207 ? 4.997 6.093 24.526 1.00 85.12 207 ILE A N 1
ATOM 1741 C CA . ILE A 1 207 ? 5.201 5.690 23.126 1.00 85.12 207 ILE A CA 1
ATOM 1742 C C . ILE A 1 207 ? 4.799 6.793 22.137 1.00 85.12 207 ILE A C 1
ATOM 1744 O O . ILE A 1 207 ? 5.454 6.969 21.117 1.00 85.12 207 ILE A O 1
ATOM 1748 N N . GLU A 1 208 ? 3.759 7.582 22.437 1.00 81.56 208 GLU A N 1
ATOM 1749 C CA . GLU A 1 208 ? 3.358 8.700 21.573 1.00 81.56 208 GLU A CA 1
ATOM 1750 C C . GLU A 1 208 ? 4.402 9.820 21.590 1.00 81.56 208 GLU A C 1
ATOM 1752 O O . GLU A 1 208 ? 4.638 10.446 20.563 1.00 81.56 208 GLU A O 1
ATOM 1757 N N . GLN A 1 209 ? 5.039 10.072 22.737 1.00 79.69 209 GLN A N 1
ATOM 1758 C CA . GLN A 1 209 ? 6.048 11.125 22.882 1.00 79.69 209 GLN A CA 1
ATOM 1759 C C . GLN A 1 209 ? 7.387 10.707 22.276 1.00 79.69 209 GLN A C 1
ATOM 1761 O O . GLN A 1 209 ? 8.024 11.507 21.592 1.00 79.69 209 GLN A O 1
ATOM 1766 N N . GLU A 1 210 ? 7.793 9.453 22.487 1.00 78.19 210 GLU A N 1
ATOM 1767 C CA . GLU A 1 210 ? 9.025 8.897 21.919 1.00 78.19 210 GLU A CA 1
ATOM 1768 C C . GLU A 1 210 ? 9.009 8.904 20.387 1.00 78.19 210 GLU A C 1
ATOM 1770 O O . GLU A 1 210 ? 10.048 9.109 19.762 1.00 78.19 210 GLU A O 1
ATOM 1775 N N . PHE A 1 211 ? 7.822 8.774 19.793 1.00 73.44 211 PHE A N 1
ATOM 1776 C CA . PHE A 1 211 ? 7.620 8.744 18.348 1.00 73.44 211 PHE A CA 1
ATOM 1777 C C . PHE A 1 211 ? 6.805 9.938 17.824 1.00 73.44 211 PHE A C 1
ATOM 1779 O O . PHE A 1 211 ? 6.287 9.896 16.712 1.00 73.44 211 PHE A O 1
ATOM 1786 N N . ALA A 1 212 ? 6.737 11.048 18.571 1.00 60.62 212 ALA A N 1
ATOM 1787 C CA . ALA A 1 212 ? 5.939 12.233 18.215 1.00 60.62 212 ALA A CA 1
ATOM 1788 C C . ALA A 1 212 ? 6.360 12.909 16.892 1.00 60.62 212 ALA A C 1
ATOM 1790 O O . ALA A 1 212 ? 5.602 13.692 16.321 1.00 60.62 212 ALA A O 1
ATOM 1791 N N . ASN A 1 213 ? 7.563 12.601 16.393 1.00 54.56 213 ASN A N 1
ATOM 1792 C CA . ASN A 1 213 ? 8.070 13.072 15.102 1.00 54.56 213 ASN A CA 1
ATOM 1793 C C . ASN A 1 213 ? 7.658 12.190 13.914 1.00 54.56 213 ASN A C 1
ATOM 1795 O O . ASN A 1 213 ? 7.987 12.526 12.772 1.00 54.56 213 ASN A O 1
ATOM 1799 N N . VAL A 1 214 ? 6.939 11.089 14.143 1.00 53.50 214 VAL A N 1
ATOM 1800 C CA . VAL A 1 214 ? 6.283 10.355 13.063 1.00 53.50 214 VAL A CA 1
ATOM 1801 C C . VAL A 1 214 ? 5.210 11.289 12.529 1.00 53.50 214 VAL A C 1
ATOM 1803 O O . VAL A 1 214 ? 4.188 11.516 13.175 1.00 53.50 214 VAL A O 1
ATOM 1806 N N . LYS A 1 215 ? 5.476 11.909 11.371 1.00 48.12 215 LYS A N 1
ATOM 1807 C CA . LYS A 1 215 ? 4.484 12.717 10.660 1.00 48.12 215 LYS A CA 1
ATOM 1808 C C . LYS A 1 215 ? 3.185 11.918 10.664 1.00 48.12 215 LYS A C 1
ATOM 1810 O O . LYS A 1 215 ? 3.136 10.833 10.087 1.00 48.12 215 LYS A O 1
ATOM 1815 N N . THR A 1 216 ? 2.137 12.450 11.288 1.00 41.34 216 THR A N 1
ATOM 1816 C CA . THR A 1 216 ? 0.769 12.036 10.989 1.00 41.34 216 THR A CA 1
ATOM 1817 C C . THR A 1 216 ? 0.567 12.314 9.510 1.00 41.34 216 THR A C 1
ATOM 1819 O O . THR A 1 216 ? 0.213 13.426 9.118 1.00 41.34 216 THR A O 1
ATOM 1822 N N . ILE A 1 217 ? 0.883 11.331 8.669 1.00 44.72 217 ILE A N 1
ATOM 1823 C CA . ILE A 1 217 ? 0.468 11.357 7.282 1.00 44.72 217 ILE A CA 1
ATOM 1824 C C . ILE A 1 217 ? -1.043 11.309 7.359 1.00 44.72 217 ILE A C 1
ATOM 1826 O O . ILE A 1 217 ? -1.632 10.368 7.894 1.00 44.72 217 ILE A O 1
ATOM 1830 N N . ASN A 1 218 ? -1.669 12.379 6.888 1.00 41.31 218 ASN A N 1
ATOM 1831 C CA . ASN A 1 218 ? -3.083 12.361 6.612 1.00 41.31 218 ASN A CA 1
ATOM 1832 C C . ASN A 1 218 ? -3.267 11.343 5.480 1.00 41.31 218 ASN A C 1
ATOM 1834 O O . ASN A 1 218 ? -3.107 11.675 4.316 1.00 41.31 218 ASN A O 1
ATOM 1838 N N . THR A 1 219 ? -3.518 10.082 5.834 1.00 45.12 219 THR A N 1
ATOM 1839 C CA . THR A 1 219 ? -3.707 8.961 4.895 1.00 45.12 219 THR A CA 1
ATOM 1840 C C . THR A 1 219 ? -4.968 9.115 4.049 1.00 45.12 219 THR A C 1
ATOM 1842 O O . THR A 1 219 ? -5.246 8.299 3.173 1.00 45.12 219 THR A O 1
ATOM 1845 N N . LYS A 1 220 ? -5.757 10.164 4.302 1.00 60.50 220 LYS A N 1
ATOM 1846 C CA . LYS A 1 220 ? -6.816 10.586 3.401 1.00 60.50 220 LYS A CA 1
ATOM 1847 C C . LYS A 1 220 ? -6.178 11.242 2.189 1.00 60.50 220 LYS A C 1
ATOM 1849 O O . LYS A 1 220 ? -5.614 12.329 2.303 1.00 60.50 220 LYS A O 1
ATOM 1854 N N . LEU A 1 221 ? -6.341 10.587 1.043 1.00 71.50 221 LEU A N 1
ATOM 1855 C CA . LEU A 1 221 ? -6.060 11.184 -0.255 1.00 71.50 221 LEU A CA 1
ATOM 1856 C C . LEU A 1 221 ? -6.699 12.574 -0.310 1.00 71.50 221 LEU A C 1
ATOM 1858 O O . LEU A 1 221 ? -7.857 12.766 0.083 1.00 71.50 221 LEU A O 1
ATOM 1862 N N . THR A 1 222 ? -5.946 13.548 -0.801 1.00 81.62 222 THR A N 1
ATOM 1863 C CA . THR A 1 222 ? -6.496 14.861 -1.110 1.00 81.62 222 THR A CA 1
ATOM 1864 C C . THR A 1 222 ? -7.595 14.711 -2.155 1.00 81.62 222 THR A C 1
ATOM 1866 O O . THR A 1 222 ? -7.622 13.773 -2.955 1.00 81.62 222 THR A O 1
ATOM 1869 N N . ARG A 1 223 ? -8.516 15.673 -2.188 1.00 86.31 223 ARG A N 1
ATOM 1870 C CA . ARG A 1 223 ? -9.573 15.714 -3.201 1.00 86.31 223 ARG A CA 1
ATOM 1871 C C . ARG A 1 223 ? -9.013 15.593 -4.624 1.00 86.31 223 ARG A C 1
ATOM 1873 O O . ARG A 1 223 ? -9.579 14.867 -5.434 1.00 86.31 223 ARG A O 1
ATOM 1880 N N . GLU A 1 224 ? -7.906 16.270 -4.910 1.00 86.69 224 GLU A N 1
ATOM 1881 C CA . GLU A 1 224 ? -7.236 16.239 -6.215 1.00 86.69 224 GLU A CA 1
ATOM 1882 C C . GLU A 1 224 ? -6.697 14.843 -6.549 1.00 86.69 224 GLU A C 1
ATOM 1884 O O . GLU A 1 224 ? -6.922 14.347 -7.653 1.00 86.69 224 GLU A O 1
ATOM 1889 N N . GLU A 1 225 ? -6.067 14.161 -5.591 1.00 82.75 225 GLU A N 1
ATOM 1890 C CA . GLU A 1 225 ? -5.595 12.784 -5.769 1.00 82.75 225 GLU A CA 1
ATOM 1891 C C . GLU A 1 225 ? -6.751 11.803 -5.973 1.00 82.75 225 GLU A C 1
ATOM 1893 O O . GLU A 1 225 ? -6.665 10.924 -6.832 1.00 82.75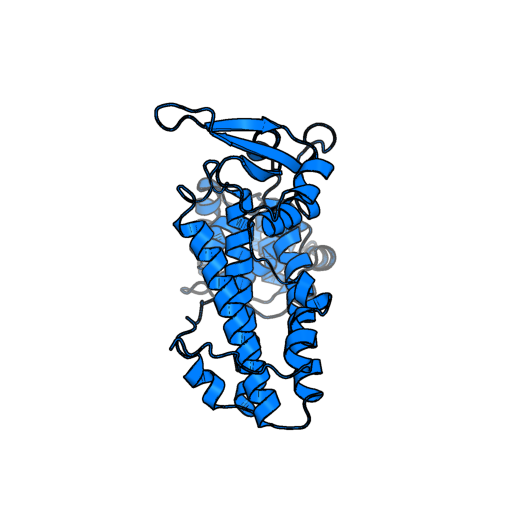 225 GLU A O 1
ATOM 1898 N N . ILE A 1 226 ? -7.851 11.965 -5.229 1.00 89.62 226 ILE A N 1
ATOM 1899 C CA . ILE A 1 226 ? -9.051 11.138 -5.399 1.00 89.62 226 ILE A CA 1
ATOM 1900 C C . ILE A 1 226 ? -9.640 11.342 -6.792 1.00 89.62 226 ILE A C 1
ATOM 1902 O O . ILE A 1 226 ? -9.924 10.362 -7.473 1.00 89.62 226 ILE A O 1
ATOM 1906 N N . LEU A 1 227 ? -9.802 12.589 -7.240 1.00 92.00 227 LEU A N 1
ATOM 1907 C CA . LEU A 1 227 ? -10.346 12.899 -8.564 1.00 92.00 227 LEU A CA 1
ATOM 1908 C C . LEU A 1 227 ? -9.439 12.379 -9.682 1.00 92.00 227 LEU A C 1
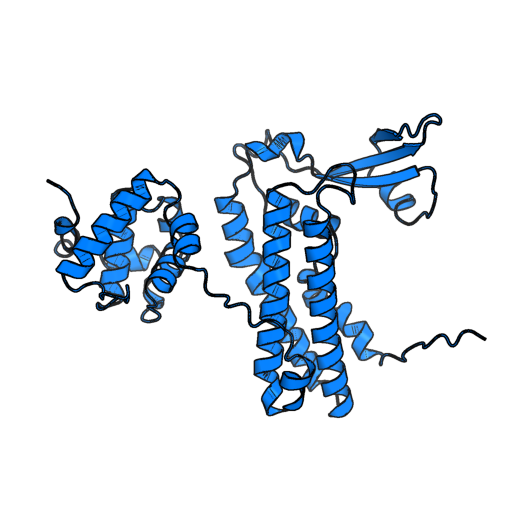ATOM 1910 O O . LEU A 1 227 ? -9.930 11.791 -10.646 1.00 92.00 227 LEU A O 1
ATOM 1914 N N . LYS A 1 228 ? -8.117 12.511 -9.531 1.00 87.56 228 LYS A N 1
ATOM 1915 C CA . LYS A 1 228 ? -7.145 11.953 -10.476 1.00 87.56 228 LYS A CA 1
ATOM 1916 C C . LYS A 1 228 ? -7.261 10.430 -10.568 1.00 87.56 228 LYS A C 1
ATOM 1918 O O . LYS A 1 228 ? -7.276 9.905 -11.675 1.00 87.56 228 LYS A O 1
ATOM 1923 N N . LYS A 1 229 ? -7.391 9.733 -9.433 1.00 87.25 229 LYS A N 1
ATOM 1924 C CA . LYS A 1 229 ? -7.560 8.270 -9.391 1.00 87.25 229 LYS A CA 1
ATOM 1925 C C . LYS A 1 229 ? -8.930 7.816 -9.907 1.00 87.25 229 LYS A C 1
ATOM 1927 O O . LYS A 1 229 ? -9.017 6.790 -10.566 1.00 87.25 229 LYS A O 1
ATOM 1932 N N . LEU A 1 230 ? -9.996 8.554 -9.603 1.00 89.31 230 LEU A N 1
ATOM 1933 C CA . LEU A 1 230 ? -11.374 8.156 -9.904 1.00 89.31 230 LEU A CA 1
ATOM 1934 C C . LEU A 1 230 ? -11.812 8.521 -11.333 1.00 89.31 230 LEU A C 1
ATOM 1936 O O . LEU A 1 230 ? -12.645 7.822 -11.903 1.00 89.31 230 LEU A O 1
ATOM 1940 N N . ILE A 1 231 ? -11.280 9.610 -11.900 1.00 91.38 231 ILE A N 1
ATOM 1941 C CA . ILE A 1 231 ? -11.739 10.195 -13.174 1.00 91.38 231 ILE A CA 1
ATOM 1942 C C . ILE A 1 231 ? -10.634 10.203 -14.243 1.00 91.38 231 ILE A C 1
ATOM 1944 O O . ILE A 1 231 ? -10.905 9.922 -15.414 1.00 91.38 231 ILE A O 1
ATOM 1948 N N . GLY A 1 232 ? -9.391 10.510 -13.855 1.00 83.44 232 GLY A N 1
ATOM 1949 C CA . GLY A 1 232 ? -8.220 10.555 -14.738 1.00 83.44 232 GLY A CA 1
ATOM 1950 C C . GLY A 1 232 ? -8.210 11.732 -15.725 1.00 83.44 232 GLY A C 1
ATOM 1951 O O . GLY A 1 232 ? -7.446 12.677 -15.555 1.00 83.44 232 GLY A O 1
ATOM 1952 N N . ASP A 1 233 ? -9.034 11.663 -16.775 1.00 78.50 233 ASP A N 1
ATOM 1953 C CA . ASP A 1 233 ? -9.042 12.586 -17.927 1.00 78.50 233 ASP A CA 1
ATOM 1954 C C . ASP A 1 233 ? -9.612 13.976 -17.577 1.00 78.50 233 ASP A C 1
ATOM 1956 O O . ASP A 1 233 ? -10.732 14.090 -17.074 1.00 78.50 233 ASP A O 1
ATOM 1960 N N . ASN A 1 234 ? -8.891 15.045 -17.945 1.00 78.56 234 ASN A N 1
ATOM 1961 C CA . ASN A 1 234 ? -9.304 16.441 -17.760 1.00 78.56 234 ASN A CA 1
ATOM 1962 C C . ASN A 1 234 ? -10.697 16.761 -18.333 1.00 78.56 234 ASN A C 1
ATOM 1964 O O . ASN A 1 234 ? -11.453 17.504 -17.712 1.00 78.56 234 ASN A O 1
ATOM 1968 N N . LYS A 1 235 ? -11.080 16.206 -19.493 1.00 82.25 235 LYS A N 1
ATOM 1969 C CA . LYS A 1 235 ? -12.411 16.463 -20.079 1.00 82.25 235 LYS A CA 1
ATOM 1970 C C . LYS A 1 235 ? -13.526 15.859 -19.227 1.00 82.25 235 LYS A C 1
ATOM 1972 O O . LYS A 1 235 ? -14.573 16.482 -19.041 1.00 82.25 235 LYS A O 1
ATOM 1977 N N . LYS A 1 236 ? -13.296 14.656 -18.700 1.00 88.12 236 LYS A N 1
ATOM 1978 C CA . LYS A 1 236 ? -14.234 13.965 -17.807 1.00 88.12 236 LYS A CA 1
ATOM 1979 C C . LYS A 1 236 ? -14.277 14.620 -16.436 1.00 88.12 236 LYS A C 1
ATOM 1981 O O . LYS A 1 236 ? -15.352 14.711 -15.855 1.00 88.12 236 LYS A O 1
ATOM 1986 N N . LEU A 1 237 ? -13.144 15.139 -15.964 1.00 90.62 237 LEU A N 1
ATOM 1987 C CA . LEU A 1 237 ? -13.063 15.917 -14.734 1.00 90.62 237 LEU A CA 1
ATOM 1988 C C . LEU A 1 237 ? -13.956 17.157 -14.812 1.00 90.62 237 LEU A C 1
ATOM 1990 O O . LEU A 1 237 ? -14.799 17.345 -13.944 1.00 90.62 237 LEU A O 1
ATOM 1994 N N . THR A 1 238 ? -13.873 17.935 -15.896 1.00 89.75 238 THR A N 1
ATOM 1995 C CA . THR A 1 238 ? -14.758 19.096 -16.095 1.00 89.75 238 THR A CA 1
ATOM 1996 C C . THR A 1 238 ? -16.237 18.700 -16.114 1.00 89.75 238 THR A C 1
ATOM 1998 O O . THR A 1 238 ? -17.083 19.423 -15.590 1.00 89.75 238 THR A O 1
ATOM 2001 N N . LEU A 1 239 ? -16.585 17.558 -16.717 1.00 92.06 239 LEU A N 1
ATOM 2002 C CA . LEU A 1 239 ? -17.962 17.055 -16.696 1.00 92.06 239 LEU A CA 1
ATOM 2003 C C . LEU A 1 239 ? -18.400 16.666 -15.273 1.00 92.06 239 LEU A C 1
ATOM 2005 O O . LEU A 1 239 ? -19.475 17.072 -14.831 1.00 92.06 239 LEU A O 1
ATOM 2009 N N . PHE A 1 240 ? -17.544 15.957 -14.538 1.00 94.69 240 PHE A N 1
ATOM 2010 C CA . PHE A 1 240 ? -17.784 15.556 -13.154 1.00 94.69 240 PHE A CA 1
ATOM 2011 C C . PHE A 1 240 ? -17.965 16.764 -12.221 1.00 94.69 240 PHE A C 1
ATOM 2013 O O . PHE A 1 240 ? -18.901 16.804 -11.426 1.00 94.69 240 PHE A O 1
ATOM 2020 N N . GLU A 1 241 ? -17.146 17.804 -12.369 1.00 93.62 241 GLU A N 1
ATOM 2021 C CA . GLU A 1 241 ? -17.292 19.058 -11.621 1.00 93.62 241 GLU A CA 1
ATOM 2022 C C . GLU A 1 241 ? -18.650 19.721 -11.888 1.00 93.62 241 GLU A C 1
ATOM 2024 O O . GLU A 1 241 ? -19.295 20.228 -10.966 1.00 93.62 241 GLU A O 1
ATOM 2029 N N . LYS A 1 242 ? -19.148 19.683 -13.133 1.00 93.50 242 LYS A N 1
ATOM 2030 C CA . LYS A 1 242 ? -20.498 20.183 -13.429 1.00 93.50 242 LYS A CA 1
ATOM 2031 C C . LYS A 1 242 ? -21.586 19.320 -12.783 1.00 93.50 242 LYS A C 1
ATOM 2033 O O . LYS A 1 242 ? -22.588 19.883 -12.330 1.00 93.50 242 LYS A O 1
ATOM 2038 N N . TYR A 1 243 ? -21.409 17.996 -12.710 1.00 95.62 243 TYR A N 1
ATOM 2039 C CA . TYR A 1 243 ? -22.318 17.127 -11.953 1.00 95.62 243 TYR A CA 1
ATOM 2040 C C . TYR A 1 243 ? -22.369 17.551 -10.489 1.00 95.62 243 TYR A C 1
ATOM 2042 O O . TYR A 1 243 ? -23.456 17.746 -9.954 1.00 95.62 243 TYR A O 1
ATOM 2050 N N . GLU A 1 244 ? -21.227 17.814 -9.857 1.00 94.94 244 GLU A N 1
ATOM 2051 C CA . GLU A 1 244 ? -21.187 18.288 -8.471 1.00 94.94 244 GLU A CA 1
ATOM 2052 C C . GLU A 1 244 ? -21.905 19.626 -8.275 1.00 94.94 244 GLU A C 1
ATOM 2054 O O . GLU A 1 244 ? -22.630 19.790 -7.294 1.00 94.94 244 GLU A O 1
ATOM 2059 N N . GLN A 1 245 ? -21.792 20.567 -9.219 1.00 95.19 245 GLN A N 1
ATOM 2060 C CA . GLN A 1 245 ? -22.560 21.817 -9.153 1.00 95.19 245 GLN A CA 1
ATOM 2061 C C . GLN A 1 245 ? -24.072 21.565 -9.211 1.00 95.19 245 GLN A C 1
ATOM 2063 O O . GLN A 1 245 ? -24.840 22.176 -8.463 1.00 95.19 245 GLN A O 1
ATOM 2068 N N . LYS A 1 246 ? -24.524 20.646 -10.070 1.00 95.19 246 LYS A N 1
ATOM 2069 C CA . LYS A 1 246 ? -25.937 20.252 -10.143 1.00 95.19 246 LYS A CA 1
ATOM 2070 C C . LYS A 1 246 ? -26.385 19.493 -8.887 1.00 95.19 246 LYS A C 1
ATOM 2072 O O . LYS A 1 246 ? -27.489 19.741 -8.402 1.00 95.19 246 LYS A O 1
ATOM 2077 N N . LEU A 1 247 ? -25.538 18.637 -8.314 1.00 96.44 247 LEU A N 1
ATOM 2078 C CA . LEU A 1 247 ? -25.792 17.945 -7.045 1.00 96.44 247 LEU A CA 1
ATOM 2079 C C . LEU A 1 247 ? -25.936 18.930 -5.880 1.00 96.44 247 LEU A C 1
ATOM 2081 O O . LEU A 1 247 ? -26.829 18.753 -5.051 1.00 96.44 247 LEU A O 1
ATOM 2085 N N . LYS A 1 248 ? -25.122 19.994 -5.840 1.00 95.69 248 LYS A N 1
ATOM 2086 C CA . LYS A 1 248 ? -25.262 21.088 -4.864 1.00 95.69 248 LYS A CA 1
ATOM 2087 C C . LYS A 1 248 ? -26.601 21.805 -5.021 1.00 95.69 248 LYS A C 1
ATOM 2089 O O . LYS A 1 248 ? -27.337 21.944 -4.047 1.00 95.69 248 LYS A O 1
ATOM 2094 N N . LYS A 1 249 ? -26.971 22.181 -6.252 1.00 94.56 249 LYS A N 1
ATOM 2095 C CA . LYS A 1 249 ? -28.270 22.823 -6.547 1.00 94.56 249 LYS A CA 1
ATOM 2096 C C . LYS A 1 249 ? -29.469 21.961 -6.137 1.00 94.56 249 LYS A C 1
ATOM 2098 O O . LYS A 1 249 ? -30.463 22.496 -5.661 1.00 94.56 249 LYS A O 1
ATOM 2103 N N . ASN A 1 250 ? -29.358 20.641 -6.278 1.00 94.25 250 ASN A N 1
ATOM 2104 C CA . ASN A 1 250 ? -30.408 19.680 -5.926 1.00 94.25 250 ASN A CA 1
ATOM 2105 C C . ASN A 1 250 ? -30.271 19.111 -4.499 1.00 94.25 250 ASN A C 1
ATOM 2107 O O . ASN A 1 250 ? -30.959 18.155 -4.139 1.00 94.25 250 ASN A O 1
ATOM 2111 N N . ASN A 1 251 ? -29.407 19.701 -3.665 1.00 93.75 251 ASN A N 1
ATOM 2112 C CA . ASN A 1 251 ? -29.236 19.360 -2.250 1.00 93.75 251 ASN A CA 1
ATOM 2113 C C . ASN A 1 251 ? -28.817 17.893 -1.988 1.00 93.75 251 ASN A C 1
ATOM 2115 O O . ASN A 1 251 ? -29.191 17.295 -0.974 1.00 93.75 251 ASN A O 1
ATOM 2119 N N . TYR A 1 252 ? -28.064 17.295 -2.916 1.00 94.62 252 TYR A N 1
ATOM 2120 C CA . TYR A 1 252 ? -27.375 16.010 -2.729 1.00 94.62 252 TYR A CA 1
ATOM 2121 C C . TYR A 1 252 ? -26.001 16.186 -2.076 1.00 94.62 252 TYR A C 1
ATOM 2123 O O . TYR A 1 252 ? -25.548 15.303 -1.345 1.00 94.62 252 TYR A O 1
ATOM 2131 N N . LEU A 1 253 ? -25.376 17.341 -2.306 1.00 95.88 253 LEU A N 1
ATOM 2132 C CA . LEU A 1 253 ? -24.035 17.688 -1.855 1.00 95.88 253 LEU A CA 1
ATOM 2133 C C . LEU A 1 253 ? -24.055 19.053 -1.149 1.00 95.88 253 LEU A C 1
ATOM 2135 O O . LEU A 1 253 ? -24.761 19.958 -1.595 1.00 95.88 253 LEU A O 1
ATOM 2139 N N . SER A 1 254 ? -23.301 19.226 -0.060 1.00 92.56 254 SER A N 1
ATOM 2140 C CA . SER A 1 254 ? -23.146 20.542 0.577 1.00 92.56 254 SER A CA 1
ATOM 2141 C C . SER A 1 254 ? -22.245 21.481 -0.216 1.00 92.56 254 SER A C 1
ATOM 2143 O O . SER A 1 254 ? -21.546 21.085 -1.151 1.00 92.56 254 SER A O 1
ATOM 2145 N N . ILE A 1 255 ? -22.216 22.743 0.220 1.00 87.25 255 ILE A N 1
ATOM 2146 C CA . ILE A 1 255 ? -21.246 23.741 -0.240 1.00 87.25 255 ILE A CA 1
ATOM 2147 C C . ILE A 1 255 ? -19.813 23.205 -0.076 1.00 87.25 255 ILE A C 1
ATOM 2149 O O . ILE A 1 255 ? -19.035 23.298 -1.027 1.00 87.25 255 ILE A O 1
ATOM 2153 N N . ASP A 1 256 ? -19.536 22.530 1.042 1.00 89.25 256 ASP A N 1
ATOM 2154 C CA . ASP A 1 256 ? -18.236 21.948 1.409 1.00 89.25 256 ASP A CA 1
ATOM 2155 C C . ASP A 1 256 ? -17.998 20.529 0.861 1.00 89.25 256 ASP A C 1
ATOM 2157 O O . ASP A 1 256 ? -17.121 19.818 1.335 1.00 89.25 256 ASP A O 1
ATOM 2161 N N . TYR A 1 257 ? -18.766 20.102 -0.147 1.00 90.25 257 TYR A N 1
ATOM 2162 C CA . TYR A 1 257 ? -18.634 18.785 -0.784 1.00 90.25 257 TYR A CA 1
ATOM 2163 C C . TYR A 1 257 ? -18.939 17.585 0.133 1.00 90.25 257 TYR A C 1
ATOM 2165 O O . TYR A 1 257 ? -18.491 16.477 -0.127 1.00 90.25 257 TYR A O 1
ATOM 2173 N N . GLU A 1 258 ? -19.764 17.751 1.165 1.00 92.69 258 GLU A N 1
ATOM 2174 C CA . GLU A 1 258 ? -20.254 16.627 1.972 1.00 92.69 258 GLU A CA 1
ATOM 2175 C C . GLU A 1 258 ? -21.519 16.016 1.371 1.00 92.69 258 GLU A C 1
ATOM 2177 O O . GLU A 1 258 ? -22.476 16.732 1.050 1.00 92.69 258 GLU A O 1
ATOM 2182 N N . TRP A 1 259 ? -21.580 14.686 1.297 1.00 95.75 259 TRP A N 1
ATOM 2183 C CA . TRP A 1 259 ? -22.786 13.994 0.840 1.00 95.75 259 TRP A CA 1
ATOM 2184 C C . TRP A 1 259 ? -23.926 14.109 1.860 1.00 95.75 259 TRP A C 1
ATOM 2186 O O . TRP A 1 259 ? -23.752 13.823 3.046 1.00 95.75 259 TRP A O 1
ATOM 2196 N N . LYS A 1 260 ? -25.125 14.489 1.402 1.00 94.12 260 LYS A N 1
ATOM 2197 C CA . LYS A 1 260 ? -26.287 14.736 2.279 1.00 94.12 260 LYS A CA 1
ATOM 2198 C C . LYS A 1 260 ? -27.387 13.679 2.201 1.00 94.12 260 LYS A C 1
ATOM 2200 O O . LYS A 1 260 ? -28.299 13.703 3.027 1.00 94.12 260 LYS A O 1
ATOM 2205 N N . LYS A 1 261 ? -27.336 12.757 1.236 1.00 93.31 261 LYS A N 1
ATOM 2206 C CA . LYS A 1 261 ? -28.367 11.717 1.053 1.00 93.31 261 LYS A CA 1
ATOM 2207 C C . LYS A 1 261 ? -27.927 10.359 1.601 1.00 93.31 261 LYS A C 1
ATOM 2209 O O . LYS A 1 261 ? -26.848 10.207 2.166 1.00 93.31 261 LYS A O 1
ATOM 2214 N N . GLY A 1 262 ? -28.795 9.357 1.475 1.00 91.38 262 GLY A N 1
ATOM 2215 C CA . GLY A 1 262 ? -28.501 7.998 1.921 1.00 91.38 262 GLY A CA 1
ATOM 2216 C C . GLY A 1 262 ? -27.430 7.314 1.068 1.00 91.38 262 GLY A C 1
ATOM 2217 O O . GLY A 1 262 ? -27.121 7.747 -0.045 1.00 91.38 262 GLY A O 1
ATOM 2218 N N . ALA A 1 263 ? -26.905 6.194 1.572 1.00 91.31 263 ALA A N 1
ATOM 2219 C CA . ALA A 1 263 ? -25.928 5.378 0.848 1.00 91.31 263 ALA A CA 1
ATOM 2220 C C . ALA A 1 263 ? -26.480 4.875 -0.495 1.00 91.31 263 ALA A C 1
ATOM 2222 O O . ALA A 1 263 ? -25.752 4.852 -1.482 1.00 91.31 263 ALA A O 1
ATOM 2223 N N . ALA A 1 264 ? -27.773 4.538 -0.556 1.00 91.06 264 ALA A N 1
ATOM 2224 C CA . ALA A 1 264 ? -28.425 4.096 -1.787 1.00 91.06 264 ALA A CA 1
ATOM 2225 C C . ALA A 1 264 ? -28.365 5.156 -2.899 1.00 91.06 264 ALA A C 1
ATOM 2227 O O . ALA A 1 264 ? -28.162 4.804 -4.056 1.00 91.06 264 ALA A O 1
ATOM 2228 N N . ASN A 1 265 ? -28.497 6.442 -2.556 1.00 92.69 265 ASN A N 1
ATOM 2229 C CA . ASN A 1 265 ? -28.369 7.533 -3.522 1.00 92.69 265 ASN A CA 1
ATOM 2230 C C . ASN A 1 265 ? -26.921 7.705 -3.986 1.00 92.69 265 ASN A C 1
ATOM 2232 O O . ASN A 1 265 ? -26.690 7.950 -5.163 1.00 92.69 265 ASN A O 1
ATOM 2236 N N . LEU A 1 266 ? -25.946 7.551 -3.082 1.00 94.25 266 LEU A N 1
ATOM 2237 C CA . LEU A 1 266 ? -24.529 7.635 -3.446 1.00 94.25 266 LEU A CA 1
ATOM 2238 C C . LEU A 1 266 ? -24.140 6.499 -4.401 1.00 94.25 266 LEU A C 1
ATOM 2240 O O . LEU A 1 266 ? -23.487 6.735 -5.412 1.00 94.25 266 LEU A O 1
ATOM 2244 N N . ALA A 1 267 ? -24.597 5.277 -4.113 1.00 92.44 267 ALA A N 1
ATOM 2245 C CA . ALA A 1 267 ? -24.397 4.126 -4.987 1.00 92.44 267 ALA A CA 1
ATOM 2246 C C . ALA A 1 267 ? -25.039 4.339 -6.367 1.00 92.44 267 ALA A C 1
ATOM 2248 O O . ALA A 1 267 ? -24.427 4.020 -7.380 1.00 92.44 267 ALA A O 1
ATOM 2249 N N . ARG A 1 268 ? -26.246 4.914 -6.427 1.00 92.38 268 ARG A N 1
ATOM 2250 C CA . ARG A 1 268 ? -26.909 5.255 -7.695 1.00 92.38 268 ARG A CA 1
ATOM 2251 C C . ARG A 1 268 ? -26.164 6.335 -8.479 1.00 92.38 268 ARG A C 1
ATOM 2253 O O . ARG A 1 268 ? -25.998 6.174 -9.683 1.00 92.38 268 ARG A O 1
ATOM 2260 N N . PHE A 1 269 ? -25.662 7.372 -7.807 1.00 94.81 269 PHE A N 1
ATOM 2261 C CA . PHE A 1 269 ? -24.825 8.397 -8.435 1.00 94.81 269 PHE A CA 1
ATOM 2262 C C . PHE A 1 269 ? -23.549 7.792 -9.032 1.00 94.81 269 PHE A C 1
ATOM 2264 O O . PHE A 1 269 ? -23.223 8.063 -10.183 1.00 94.81 269 PHE A O 1
ATOM 2271 N N . PHE A 1 270 ? -22.876 6.905 -8.294 1.00 94.12 270 PHE A N 1
ATOM 2272 C CA . PHE A 1 270 ? -21.708 6.186 -8.798 1.00 94.12 270 PHE A CA 1
ATOM 2273 C C . PHE A 1 270 ? -22.022 5.393 -10.072 1.00 94.12 270 PHE A C 1
ATOM 2275 O O . PHE A 1 270 ? -21.280 5.492 -11.046 1.00 94.12 270 PHE A O 1
ATOM 2282 N N . ILE A 1 271 ? -23.144 4.663 -10.097 1.00 91.50 271 ILE A N 1
ATOM 2283 C CA . ILE A 1 271 ? -23.568 3.912 -11.288 1.00 91.50 271 ILE A CA 1
ATOM 2284 C C . ILE A 1 271 ? -23.914 4.851 -12.453 1.00 91.50 271 ILE A C 1
ATOM 2286 O O . ILE A 1 271 ? -23.577 4.566 -13.598 1.00 91.50 271 ILE A O 1
ATOM 2290 N N . HIS A 1 272 ? -24.568 5.983 -12.190 1.00 92.31 272 HIS A N 1
ATOM 2291 C CA . HIS A 1 272 ? -24.826 6.979 -13.228 1.00 92.31 272 HIS A CA 1
ATOM 2292 C C . HIS A 1 272 ? -23.506 7.478 -13.842 1.00 92.31 272 HIS A C 1
ATOM 2294 O O . HIS A 1 272 ? -23.336 7.444 -15.057 1.00 92.31 272 HIS A O 1
ATOM 2300 N N . CYS A 1 273 ? -22.518 7.828 -13.014 1.00 92.94 273 CYS A N 1
ATOM 2301 C CA . CYS A 1 273 ? -21.203 8.247 -13.492 1.00 92.94 273 CYS A CA 1
ATOM 2302 C C . CYS A 1 273 ? -20.452 7.162 -14.279 1.00 92.94 273 CYS A C 1
ATOM 2304 O O . CYS A 1 273 ? -19.714 7.507 -15.204 1.00 92.94 273 CYS A O 1
ATOM 2306 N N . THR A 1 274 ? -20.598 5.878 -13.934 1.00 90.50 274 THR A N 1
ATOM 2307 C CA . THR A 1 274 ? -19.983 4.790 -14.712 1.00 90.50 274 THR A CA 1
ATOM 2308 C C . THR A 1 274 ? -20.706 4.552 -16.038 1.00 90.50 274 THR A C 1
ATOM 2310 O O . THR A 1 274 ? -20.042 4.332 -17.052 1.00 90.50 274 THR A O 1
ATOM 2313 N N . ASN A 1 275 ? -22.039 4.655 -16.069 1.00 88.81 275 ASN A N 1
ATOM 2314 C CA . ASN A 1 275 ? -22.837 4.539 -17.296 1.00 88.81 275 ASN A CA 1
ATOM 2315 C C . ASN A 1 275 ? -22.510 5.657 -18.296 1.00 88.81 275 ASN A C 1
ATOM 2317 O O . ASN A 1 275 ? -22.267 5.376 -19.470 1.00 88.81 275 ASN A O 1
ATOM 2321 N N . GLU A 1 276 ? -22.377 6.892 -17.807 1.00 89.25 276 GLU A N 1
ATOM 2322 C CA . GLU A 1 276 ? -21.959 8.059 -18.596 1.00 89.25 276 GLU A CA 1
ATOM 2323 C C . GLU A 1 276 ? -20.448 8.080 -18.897 1.00 89.25 276 GLU A C 1
ATOM 2325 O O . GLU A 1 276 ? -19.916 9.035 -19.465 1.00 89.25 276 GLU A O 1
ATOM 2330 N N . LYS A 1 277 ? -19.718 7.016 -18.524 1.00 89.62 277 LYS A N 1
ATOM 2331 C CA . LYS A 1 277 ? -18.269 6.844 -18.741 1.00 89.62 277 LYS A CA 1
ATOM 2332 C C . LYS A 1 277 ? -17.408 7.961 -18.139 1.00 89.62 277 LYS A C 1
ATOM 2334 O O . LYS A 1 277 ? -16.250 8.124 -18.546 1.00 89.62 277 LYS A O 1
ATOM 2339 N N . VAL A 1 278 ? -17.950 8.704 -17.174 1.00 91.94 278 VAL A N 1
ATOM 2340 C CA . VAL A 1 278 ? -17.240 9.720 -16.389 1.00 91.94 278 VAL A CA 1
ATOM 2341 C C . VAL A 1 278 ? -16.283 9.030 -15.426 1.00 91.94 278 VAL A C 1
ATOM 2343 O O . VAL A 1 278 ? -15.096 9.340 -15.419 1.00 91.94 278 VAL A O 1
ATOM 2346 N N . ILE A 1 279 ? -16.783 8.032 -14.694 1.00 92.75 279 ILE A N 1
ATOM 2347 C CA . ILE A 1 279 ? -15.955 7.093 -13.933 1.00 92.75 279 ILE A CA 1
ATOM 2348 C C . ILE A 1 279 ? -15.640 5.893 -14.846 1.00 92.75 279 ILE A C 1
ATOM 2350 O O . ILE A 1 279 ? -16.562 5.352 -15.465 1.00 92.75 279 ILE A O 1
ATOM 2354 N N . PRO A 1 280 ? -14.368 5.463 -14.966 1.00 88.06 280 PRO A N 1
ATOM 2355 C CA . PRO A 1 280 ? -13.992 4.280 -15.735 1.00 88.06 280 PRO A CA 1
ATOM 2356 C C . PRO A 1 280 ? -14.784 3.029 -15.338 1.00 88.06 280 PRO A C 1
ATOM 2358 O O . PRO A 1 280 ? -14.996 2.753 -14.157 1.00 88.06 280 PRO A O 1
ATOM 2361 N N . SER A 1 281 ? -15.189 2.234 -16.332 1.00 83.12 281 SER A N 1
ATOM 2362 C CA . SER A 1 281 ? -16.024 1.048 -16.110 1.00 83.12 281 SER A CA 1
ATOM 2363 C C . SER A 1 281 ? -15.351 -0.021 -15.250 1.00 83.12 281 SER A C 1
ATOM 2365 O O . SER A 1 281 ? -16.064 -0.754 -14.576 1.00 83.12 281 SER A O 1
ATOM 2367 N N . HIS A 1 282 ? -14.016 -0.099 -15.203 1.00 81.75 282 HIS A N 1
ATOM 2368 C CA . HIS A 1 282 ? -13.313 -1.079 -14.364 1.00 81.75 282 HIS A CA 1
ATOM 2369 C C . HIS A 1 282 ? -13.642 -0.916 -12.867 1.00 81.75 282 HIS A C 1
ATOM 2371 O O . HIS A 1 282 ? -13.689 -1.899 -12.133 1.00 81.75 282 HIS A O 1
ATOM 2377 N N . PHE A 1 283 ? -13.992 0.294 -12.413 1.00 85.31 283 PHE A N 1
ATOM 2378 C CA . PHE A 1 283 ? -14.407 0.525 -11.029 1.00 85.31 283 PHE A CA 1
ATOM 2379 C C . PHE A 1 283 ? -15.773 -0.090 -10.675 1.00 85.31 283 PHE A C 1
ATOM 2381 O O . PHE A 1 283 ? -16.115 -0.166 -9.492 1.00 85.31 283 PHE A O 1
ATOM 2388 N N . ILE A 1 284 ? -16.569 -0.526 -11.661 1.00 83.00 284 ILE A N 1
ATOM 2389 C CA . ILE A 1 284 ? -17.901 -1.096 -11.421 1.00 83.00 284 ILE A CA 1
ATOM 2390 C C . ILE A 1 284 ? -17.853 -2.512 -10.842 1.00 83.00 284 ILE A C 1
ATOM 2392 O O . ILE A 1 284 ? -18.834 -2.945 -10.234 1.00 83.00 284 ILE A O 1
ATOM 2396 N N . GLU A 1 285 ? -16.745 -3.233 -11.012 1.00 75.94 285 GLU A N 1
ATOM 2397 C CA . GLU A 1 285 ? -16.623 -4.622 -10.561 1.00 75.94 285 GLU A CA 1
ATOM 2398 C C . GLU A 1 285 ? -16.295 -4.708 -9.059 1.00 75.94 285 GLU A C 1
ATOM 2400 O O . GLU A 1 285 ? -16.870 -5.535 -8.349 1.00 75.94 285 GLU A O 1
ATOM 2405 N N . GLY A 1 286 ? -15.465 -3.792 -8.543 1.00 76.12 286 GLY A N 1
ATOM 2406 C CA . GLY A 1 286 ? -15.002 -3.767 -7.147 1.00 76.12 286 GLY A CA 1
ATOM 2407 C C . GLY A 1 286 ? -15.663 -2.708 -6.251 1.00 76.12 286 GLY A C 1
ATOM 2408 O O . GLY A 1 286 ? -16.611 -2.022 -6.644 1.00 76.12 286 GLY A O 1
ATOM 2409 N N . THR A 1 287 ? -15.168 -2.548 -5.017 1.00 82.69 287 THR A N 1
ATOM 2410 C CA . THR A 1 287 ? -15.602 -1.479 -4.086 1.00 82.69 287 THR A CA 1
ATOM 2411 C C . THR A 1 287 ? -14.748 -0.217 -4.184 1.00 82.69 287 THR A C 1
ATOM 2413 O O . THR A 1 287 ? -15.227 0.852 -3.820 1.00 82.69 287 THR A O 1
ATOM 2416 N N . ARG A 1 288 ? -13.538 -0.301 -4.758 1.00 82.25 288 ARG A N 1
ATOM 2417 C CA . ARG A 1 288 ? -12.540 0.784 -4.795 1.00 82.25 288 ARG A CA 1
ATOM 2418 C C . ARG A 1 288 ? -13.092 2.116 -5.304 1.00 82.25 288 ARG A C 1
ATOM 2420 O O . ARG A 1 288 ? -12.850 3.150 -4.690 1.00 82.25 288 ARG A O 1
ATOM 2427 N N . GLY A 1 289 ? -13.864 2.105 -6.392 1.00 88.62 289 GLY A N 1
ATOM 2428 C CA . GLY A 1 289 ? -14.469 3.331 -6.924 1.00 88.62 289 GLY A CA 1
ATOM 2429 C C . GLY A 1 289 ? -15.451 3.982 -5.943 1.00 88.62 289 GLY A C 1
ATOM 2430 O O . GLY A 1 289 ? -15.452 5.201 -5.785 1.00 88.62 289 GLY A O 1
ATOM 2431 N N . MET A 1 290 ? -16.231 3.170 -5.222 1.00 92.50 290 MET A N 1
ATOM 2432 C CA . MET A 1 290 ? -17.098 3.650 -4.143 1.00 92.50 290 MET A CA 1
ATOM 2433 C C . MET A 1 290 ? -16.293 4.132 -2.940 1.00 92.50 290 MET A C 1
ATOM 2435 O O . MET A 1 290 ? -16.645 5.157 -2.368 1.00 92.50 290 MET A O 1
ATOM 2439 N N . ASP A 1 291 ? -15.218 3.440 -2.562 1.00 89.31 291 ASP A N 1
ATOM 2440 C CA . ASP A 1 291 ? -14.356 3.849 -1.451 1.00 89.31 291 ASP A CA 1
ATOM 2441 C C . ASP A 1 291 ? -13.711 5.217 -1.723 1.00 89.31 291 ASP A C 1
ATOM 2443 O O . ASP A 1 291 ? -13.715 6.087 -0.850 1.00 89.31 291 ASP A O 1
ATOM 2447 N N . LEU A 1 292 ? -13.241 5.450 -2.952 1.00 91.50 292 LEU A N 1
ATOM 2448 C CA . LEU A 1 292 ? -12.742 6.750 -3.406 1.00 91.50 292 LEU A CA 1
ATOM 2449 C C . LEU A 1 292 ? -13.845 7.815 -3.392 1.00 91.50 292 LEU A C 1
ATOM 2451 O O . LEU A 1 292 ? -13.645 8.895 -2.842 1.00 91.50 292 LEU A O 1
ATOM 2455 N N . LEU A 1 293 ? -15.033 7.513 -3.924 1.00 94.50 293 LEU A N 1
ATOM 2456 C CA . LEU A 1 293 ? -16.161 8.451 -3.936 1.00 94.50 293 LEU A CA 1
ATOM 2457 C C . LEU A 1 293 ? -16.644 8.808 -2.517 1.00 94.50 293 LEU A C 1
ATOM 2459 O O . LEU A 1 293 ? -17.023 9.944 -2.238 1.00 94.50 293 LEU A O 1
ATOM 2463 N N . ARG A 1 294 ? -16.611 7.849 -1.590 1.00 93.00 294 ARG A N 1
ATOM 2464 C CA . ARG A 1 294 ? -16.933 8.068 -0.176 1.00 93.00 294 ARG A CA 1
ATOM 2465 C C . ARG A 1 294 ? -15.913 8.965 0.497 1.00 93.00 294 ARG A C 1
ATOM 2467 O O . ARG A 1 294 ? -16.316 9.876 1.215 1.00 93.00 294 ARG A O 1
ATOM 2474 N N . GLN A 1 295 ? -14.625 8.737 0.246 1.00 90.06 295 GLN A N 1
ATOM 2475 C CA . GLN A 1 295 ? -13.559 9.608 0.740 1.00 90.06 295 GLN A CA 1
ATOM 2476 C C . GLN A 1 295 ? -13.694 11.023 0.172 1.00 90.06 295 GLN A C 1
ATOM 2478 O O . GLN A 1 295 ? -13.582 11.983 0.932 1.00 90.06 295 GLN A O 1
ATOM 2483 N N . LEU A 1 296 ? -14.034 11.149 -1.118 1.00 94.12 296 LEU A N 1
ATOM 2484 C CA . LEU A 1 296 ? -14.238 12.433 -1.793 1.00 94.12 296 LEU A CA 1
ATOM 2485 C C . LEU A 1 296 ? -15.280 13.305 -1.085 1.00 94.12 296 LEU A C 1
ATOM 2487 O O . LEU A 1 296 ? -15.124 14.523 -1.033 1.00 94.12 296 LEU A O 1
ATOM 2491 N N . TYR A 1 297 ? -16.332 12.672 -0.557 1.00 94.44 297 TYR A N 1
ATOM 2492 C CA . TYR A 1 297 ? -17.476 13.347 0.059 1.00 94.44 297 TYR A CA 1
ATOM 2493 C C . TYR A 1 297 ? -17.598 13.158 1.573 1.00 94.44 297 TYR A C 1
ATOM 2495 O O . TYR A 1 297 ? -18.650 13.460 2.145 1.00 94.44 297 TYR A O 1
ATOM 2503 N N . GLY A 1 298 ? -16.561 12.617 2.221 1.00 86.50 298 GLY A N 1
ATOM 2504 C CA . GLY A 1 298 ? -16.551 12.352 3.662 1.00 86.50 298 GLY A CA 1
ATOM 2505 C C . GLY A 1 298 ? -17.704 11.458 4.146 1.00 86.50 298 GLY A C 1
ATOM 2506 O O . GLY A 1 298 ? -18.227 11.668 5.241 1.00 86.50 298 GLY A O 1
ATOM 2507 N N . PHE A 1 299 ? -18.150 10.489 3.338 1.00 91.62 299 PHE A N 1
ATOM 2508 C CA . PHE A 1 299 ? -19.373 9.721 3.588 1.00 91.62 299 PHE A CA 1
ATOM 2509 C C . PHE A 1 299 ? -19.120 8.258 3.993 1.00 91.62 299 PHE A C 1
ATOM 2511 O O . PHE A 1 299 ? -19.046 7.342 3.171 1.00 91.62 299 PHE A O 1
ATOM 2518 N N . GLU A 1 300 ? -19.091 8.014 5.303 1.00 86.00 300 GLU A N 1
ATOM 2519 C CA . GLU A 1 300 ? -18.711 6.711 5.877 1.00 86.00 300 GLU A CA 1
ATOM 2520 C C . GLU A 1 300 ? -19.865 5.695 6.016 1.00 86.00 300 GLU A C 1
ATOM 2522 O O . GLU A 1 300 ? -19.644 4.505 6.249 1.00 86.00 300 GLU A O 1
ATOM 2527 N N . LYS A 1 301 ? -21.127 6.129 5.888 1.00 86.12 301 LYS A N 1
ATOM 2528 C CA . LYS A 1 301 ? -22.298 5.294 6.216 1.00 86.12 301 LYS A CA 1
ATOM 2529 C C . LYS A 1 301 ? -22.662 4.304 5.106 1.00 86.12 301 LYS A C 1
ATOM 2531 O O . LYS A 1 301 ? -22.699 4.651 3.931 1.00 86.12 301 LYS A O 1
ATOM 2536 N N . GLY A 1 302 ? -23.071 3.092 5.488 1.00 83.81 302 GLY A N 1
ATOM 2537 C CA . GLY A 1 302 ? -23.722 2.142 4.579 1.00 83.81 302 GLY A CA 1
ATOM 2538 C C . GLY A 1 302 ? -22.790 1.441 3.588 1.00 83.81 302 GLY A C 1
ATOM 2539 O O . GLY A 1 302 ? -23.232 1.126 2.494 1.00 83.81 302 GLY A O 1
ATOM 2540 N N . ARG A 1 303 ? -21.530 1.169 3.954 1.00 85.94 303 ARG A N 1
ATOM 2541 C CA . ARG A 1 303 ? -20.564 0.422 3.113 1.00 85.94 303 ARG A CA 1
ATOM 2542 C C . ARG A 1 303 ? -21.040 -0.977 2.698 1.00 85.94 303 ARG A C 1
ATOM 2544 O O . ARG A 1 303 ? -20.592 -1.544 1.708 1.00 85.94 303 ARG A O 1
ATOM 2551 N N . SER A 1 304 ? -22.005 -1.540 3.425 1.00 84.75 304 SER A N 1
ATOM 2552 C CA . SER A 1 304 ? -22.555 -2.870 3.157 1.00 84.75 304 SER A CA 1
ATOM 2553 C C . SER A 1 304 ? -23.240 -3.014 1.794 1.00 84.75 304 SER A C 1
ATOM 2555 O O . SER A 1 304 ? -23.497 -4.156 1.409 1.00 84.75 304 SER A O 1
ATOM 2557 N N . ILE A 1 305 ? -23.536 -1.919 1.077 1.00 85.62 305 ILE A N 1
ATOM 2558 C CA . ILE A 1 305 ? -24.140 -1.935 -0.268 1.00 85.62 305 ILE A CA 1
ATOM 2559 C C . ILE A 1 305 ? -23.134 -1.711 -1.404 1.00 85.62 305 ILE A C 1
ATOM 2561 O O . ILE A 1 305 ? -23.546 -1.681 -2.560 1.00 85.62 305 ILE A O 1
ATOM 2565 N N . ASP A 1 306 ? -21.842 -1.569 -1.098 1.00 86.38 306 ASP A N 1
ATOM 2566 C CA . ASP A 1 306 ? -20.837 -1.163 -2.083 1.00 86.38 306 ASP A CA 1
ATOM 2567 C C . ASP A 1 306 ? -20.433 -2.286 -3.036 1.00 86.38 306 ASP A C 1
ATOM 2569 O O . ASP A 1 306 ? -19.767 -2.005 -4.015 1.00 86.38 306 ASP A O 1
ATOM 2573 N N . SER A 1 307 ? -20.831 -3.542 -2.830 1.00 83.81 307 SER A N 1
ATOM 2574 C CA . SER A 1 307 ? -20.558 -4.588 -3.822 1.00 83.81 307 SER A CA 1
ATOM 2575 C C . SER A 1 307 ? -21.425 -4.414 -5.073 1.00 83.81 307 SER A C 1
ATOM 2577 O O . SER A 1 307 ? -22.592 -4.026 -4.970 1.00 83.81 307 SER A O 1
ATOM 2579 N N . LYS A 1 308 ? -20.900 -4.763 -6.255 1.00 86.25 308 LYS A N 1
ATOM 2580 C CA . LYS A 1 308 ? -21.613 -4.659 -7.543 1.00 86.25 308 LYS A CA 1
ATOM 2581 C C . LYS A 1 308 ? -23.050 -5.187 -7.480 1.00 86.25 308 LYS A C 1
ATOM 2583 O O . LYS A 1 308 ? -23.991 -4.433 -7.708 1.00 86.25 308 LYS A O 1
ATOM 2588 N N . ALA A 1 309 ? -23.228 -6.431 -7.032 1.00 84.50 309 ALA A N 1
ATOM 2589 C CA . ALA A 1 309 ? -24.542 -7.069 -6.934 1.00 84.50 309 ALA A CA 1
ATOM 2590 C C . ALA A 1 309 ? -25.536 -6.327 -6.017 1.00 84.50 309 ALA A C 1
ATOM 2592 O O . ALA A 1 309 ? -26.749 -6.454 -6.178 1.00 84.50 309 ALA A O 1
ATOM 2593 N N . LYS A 1 310 ? -25.055 -5.579 -5.016 1.00 86.75 310 LYS A N 1
ATOM 2594 C CA . LYS A 1 310 ? -25.907 -4.786 -4.118 1.00 86.75 310 LYS A CA 1
ATOM 2595 C C . LYS A 1 310 ? -26.165 -3.384 -4.659 1.00 86.75 310 LYS A C 1
ATOM 2597 O O . LYS A 1 310 ? -27.280 -2.891 -4.482 1.00 86.75 310 LYS A O 1
ATOM 2602 N N . ARG A 1 311 ? -25.188 -2.783 -5.345 1.00 89.19 311 ARG A N 1
ATOM 2603 C CA . ARG A 1 311 ? -25.337 -1.520 -6.080 1.00 89.19 311 ARG A CA 1
ATOM 2604 C C . ARG A 1 311 ? -26.369 -1.641 -7.195 1.00 89.19 311 ARG A C 1
ATOM 2606 O O . ARG A 1 311 ? -27.282 -0.829 -7.264 1.00 89.19 311 ARG A O 1
ATOM 2613 N N . GLU A 1 312 ? -26.303 -2.703 -7.992 1.00 86.06 312 GLU A N 1
ATOM 2614 C CA . GLU A 1 312 ? -27.267 -2.970 -9.069 1.00 86.06 312 GLU A CA 1
ATOM 2615 C C . GLU A 1 312 ? -28.700 -3.119 -8.541 1.00 86.06 312 GLU A C 1
ATOM 2617 O O . GLU A 1 312 ? -29.649 -2.644 -9.161 1.00 86.06 312 GLU A O 1
ATOM 2622 N N . LYS A 1 313 ? -28.869 -3.689 -7.340 1.00 86.56 313 LYS A N 1
ATOM 2623 C CA . LYS A 1 313 ? -30.176 -3.779 -6.665 1.00 86.56 313 LYS A CA 1
ATOM 2624 C C . LYS A 1 313 ? -30.749 -2.424 -6.236 1.00 86.56 313 LYS A C 1
ATOM 2626 O O . LYS A 1 313 ? -31.930 -2.371 -5.911 1.00 86.56 313 LYS A O 1
ATOM 2631 N N . GLN A 1 314 ? -29.954 -1.350 -6.237 1.00 86.00 314 GLN A N 1
ATOM 2632 C CA . GLN A 1 314 ? -30.443 0.010 -5.973 1.00 86.00 314 GLN A CA 1
ATOM 2633 C C . GLN A 1 314 ? -31.091 0.659 -7.205 1.00 86.00 314 GLN A C 1
ATOM 2635 O O . GLN A 1 314 ? -31.645 1.746 -7.090 1.00 86.00 314 GLN A O 1
ATOM 2640 N N . LEU A 1 315 ? -31.012 0.033 -8.385 1.00 79.12 315 LEU A N 1
ATOM 2641 C CA . LEU A 1 315 ? -31.600 0.543 -9.623 1.00 79.12 315 LEU A CA 1
ATOM 2642 C C . LEU A 1 315 ? -32.980 -0.081 -9.864 1.00 79.12 315 LEU A C 1
ATOM 2644 O O . LEU A 1 315 ? -33.143 -0.946 -10.730 1.00 79.12 315 LEU A O 1
ATOM 2648 N N . THR A 1 316 ? -34.007 0.352 -9.131 1.00 75.44 316 THR A N 1
ATOM 2649 C CA . THR A 1 316 ? -35.384 0.006 -9.522 1.00 75.44 316 THR A CA 1
ATOM 2650 C C . THR A 1 316 ? -35.825 0.817 -10.747 1.00 75.44 316 THR A C 1
ATOM 2652 O O . THR A 1 316 ? -35.247 1.851 -11.079 1.00 75.44 316 THR A O 1
ATOM 2655 N N . LYS A 1 317 ? -36.890 0.379 -11.435 1.00 59.22 317 LYS A N 1
ATOM 2656 C CA . LYS A 1 317 ? -37.409 1.036 -12.654 1.00 59.22 317 LYS A CA 1
ATOM 2657 C C . LYS A 1 317 ? -37.761 2.522 -12.447 1.00 59.22 317 LYS A C 1
ATOM 2659 O O . LYS A 1 317 ? -37.696 3.285 -13.399 1.00 59.22 317 LYS A O 1
ATOM 2664 N N . LYS A 1 318 ? -38.117 2.918 -11.217 1.00 62.62 318 LYS A N 1
ATOM 2665 C CA . LYS A 1 318 ? -38.417 4.306 -10.822 1.00 62.62 318 LYS A CA 1
ATOM 2666 C C . LYS A 1 318 ? -37.155 5.116 -10.497 1.00 62.62 318 LYS A C 1
ATOM 2668 O O . LYS A 1 318 ? -37.163 6.331 -10.622 1.00 62.62 318 LYS A O 1
ATOM 2673 N N . GLU A 1 319 ? -36.090 4.450 -10.066 1.00 69.06 319 GLU A N 1
ATOM 2674 C CA . GLU A 1 319 ? -34.872 5.081 -9.544 1.00 69.06 319 GLU A CA 1
ATOM 2675 C C . GLU A 1 319 ? -33.767 5.224 -10.595 1.00 69.06 319 GLU A C 1
ATOM 2677 O O . GLU A 1 319 ? -32.810 5.955 -10.364 1.00 69.06 319 GLU A O 1
ATOM 2682 N N . ARG A 1 320 ? -33.911 4.577 -11.762 1.00 65.19 320 ARG A N 1
ATOM 2683 C CA . ARG A 1 320 ? -32.997 4.749 -12.907 1.00 65.19 320 ARG A CA 1
ATOM 2684 C C . ARG A 1 320 ? -32.864 6.204 -13.345 1.00 65.19 320 ARG A C 1
ATOM 2686 O O . ARG A 1 320 ? -31.779 6.597 -13.742 1.00 65.19 320 ARG A O 1
ATOM 2693 N N . ASN A 1 321 ? -33.942 6.965 -13.191 1.00 70.25 321 ASN A N 1
ATOM 2694 C CA . ASN A 1 321 ? -34.045 8.336 -13.667 1.00 70.25 321 ASN A CA 1
ATOM 2695 C C . ASN A 1 321 ? -33.758 9.378 -12.573 1.00 70.25 321 ASN A C 1
ATOM 2697 O O . ASN A 1 321 ? -33.982 10.571 -12.757 1.00 70.25 321 ASN A O 1
ATOM 2701 N N . GLU A 1 322 ? -33.320 8.944 -11.383 1.00 80.69 322 GLU A N 1
ATOM 2702 C CA . GLU A 1 322 ? -33.115 9.845 -10.240 1.00 80.69 322 GLU A CA 1
ATOM 2703 C C . GLU A 1 322 ? -32.070 10.929 -10.528 1.00 80.69 322 GLU A C 1
ATOM 2705 O O . GLU A 1 322 ? -32.169 12.026 -9.980 1.00 80.69 322 GLU A O 1
ATOM 2710 N N . PHE A 1 323 ? -31.102 10.631 -11.394 1.00 87.12 323 PHE A N 1
ATOM 2711 C CA . PHE A 1 323 ? -29.999 11.519 -11.740 1.00 87.12 323 PHE A CA 1
ATOM 2712 C C . PHE A 1 323 ? -30.076 12.079 -13.165 1.00 87.12 323 PHE A C 1
ATOM 2714 O O . PHE A 1 323 ? -29.135 12.745 -13.569 1.00 87.12 323 PHE A O 1
ATOM 2721 N N . ASP A 1 324 ? -31.196 11.933 -13.883 1.00 83.31 324 ASP A N 1
ATOM 2722 C CA . ASP A 1 324 ? -31.359 12.486 -15.245 1.00 83.31 324 ASP A CA 1
ATOM 2723 C C . ASP A 1 324 ? -31.201 14.019 -15.271 1.00 83.31 324 ASP A C 1
ATOM 2725 O O . ASP A 1 324 ? -30.839 14.613 -16.277 1.00 83.31 324 ASP A O 1
ATOM 2729 N N . PHE A 1 325 ? -31.401 14.700 -14.134 1.00 85.44 325 PHE A N 1
ATOM 2730 C CA . PHE A 1 325 ? -31.122 16.137 -14.023 1.00 85.44 325 PHE A CA 1
ATOM 2731 C C . PHE A 1 325 ? -29.629 16.481 -14.196 1.00 85.44 325 PHE A C 1
ATOM 2733 O O . PHE A 1 325 ? -29.280 17.651 -14.399 1.00 85.44 325 PHE A O 1
ATOM 2740 N N . LEU A 1 326 ? -28.735 15.494 -14.066 1.00 86.06 326 LEU A N 1
ATOM 2741 C CA . LEU A 1 326 ? -27.306 15.624 -14.336 1.00 86.06 326 LEU A CA 1
ATOM 2742 C C . LEU A 1 326 ? -27.004 15.642 -15.830 1.00 86.06 326 LEU A C 1
ATOM 2744 O O . LEU A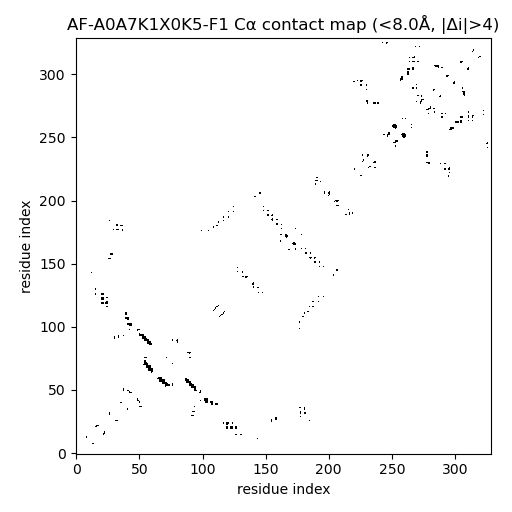 1 326 ? -26.063 16.344 -16.217 1.00 86.06 326 LEU A O 1
ATOM 2748 N N . ASP A 1 327 ? -27.848 15.017 -16.647 1.00 79.38 327 ASP A N 1
ATOM 2749 C CA . ASP A 1 327 ? -27.715 15.025 -18.096 1.00 79.38 327 ASP A CA 1
ATOM 2750 C C . ASP A 1 327 ? -27.874 16.455 -18.622 1.00 79.38 327 ASP A C 1
ATOM 2752 O O . ASP A 1 327 ? -28.578 17.302 -18.053 1.00 79.38 327 ASP A O 1
ATOM 2756 N N . PHE A 1 328 ? -27.076 16.792 -19.627 1.00 66.06 328 PHE A N 1
ATOM 2757 C CA . PHE A 1 328 ? -27.137 18.091 -20.284 1.00 66.06 328 PHE A CA 1
ATOM 2758 C C . PHE A 1 328 ? -28.017 17.942 -21.520 1.00 66.06 328 PHE A C 1
ATOM 2760 O O . PHE A 1 328 ? -27.743 17.066 -22.337 1.00 66.06 328 PHE A O 1
ATOM 2767 N N . ASP A 1 329 ? -29.042 18.790 -21.625 1.00 53.09 329 ASP A N 1
ATOM 2768 C CA . ASP A 1 329 ? -29.746 19.034 -22.889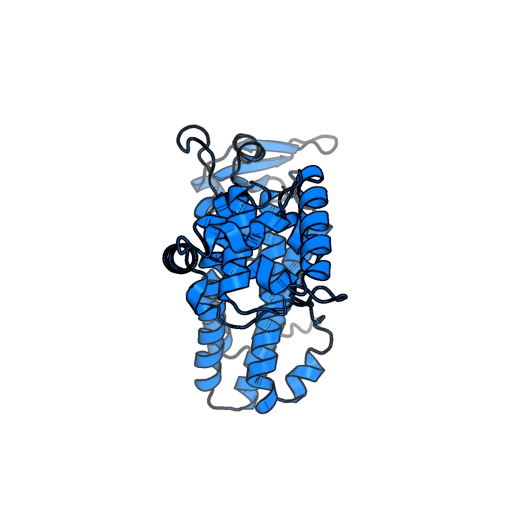 1.00 53.09 329 ASP A CA 1
ATOM 2769 C C . ASP A 1 329 ? -28.793 19.602 -23.954 1.00 53.09 329 ASP A C 1
ATOM 2771 O O . ASP A 1 329 ? -27.922 20.440 -23.589 1.00 53.09 329 ASP A O 1
#

Secondary structure (DSSP, 8-state):
----------HHHHHHTTSHHHHTT---SHHHHHHHHHHH---SSTTTS---EEEEEEEE-SSSS-EEEEE--HHHHHHHTT---TTEEEEEEE-HHHHGGG--HHHHHHHIIIIIHHHHHHHHHHHHHHHHHH-SSHHHHHHHHHHHHHHHHHHHHHHHHHHHTTTTSSSS---HHHHHHHHHHHHHHHHHHHHHHHHHTTT-THHHHHTTTS-----S--HHHHHHHHH-SHHHHHHHHHHHHHHHHTTSB-TTS-B-S-HHHHHHHHHHHHHTTSS-GGGGTSSHHHHHHHHHTT--TTGGG-SHHHHHTT--TTTTTTTGGGS--

Sequence (329 aa):
MGITKTTTYSKGMREFWKKEAVKNYLVQDLFDVDEIVRRLGGCPNNEDYKIIRRYYCIEFIGGEEQFEILDTTKEEFEAHKDDDNTEIDYRTELNYSDFLDKFWFDTFEEALFGYAEPNEQLDFISCVKDTFFELKFEGQAKMFLKNVIDGLNELYTELNYLLKNKNTVYSVGINKIQEVVINHYSESYLNTQNKIINIYKFIYPEIEQEFANVKTINTKLTREEILKKLIGDNKKLTLFEKYEQKLKKNNYLSIDYEWKKGAANLARFFIHCTNEKVIPSHFIEGTRGMDLLRQLYGFEKGRSIDSKAKREKQLTKKERNEFDFLDFD

Foldseek 3Di:
DDPPPPPPDDPLLVVLCVDPLNVLLADADVVSLLVLCLVQKDFPPCVQQRWDKWKWKWFDPDDPRDIDIGTDDPVVCVVPCPPPDPGIHIDMDIPCVRCVVGIPPVRSCCCLVPPRNVSSLVSSLVSLVVSLVVDPDLVSSVVSLVVLLVVLVNRLVSLVVLVVCQPPDPVVGDDPSSVSSSVVSSVSSLVSNVVSCVVCCVVVVCSCVVVVVSPPPPPQDDLVRLCCSFQVDPVLSVLVVLLVVLCCVVVQADPVQAGDDDPLVLLLVLVVCCVVVSGPVVCLQDLVSVVSSCSSRVNDPDSVQSHNVSSVVSDDPVCNCVSVSSDDD

Solvent-accessible surface area (backbone atoms only — not comparable to full-atom values): 18940 Å² total; per-residue (Å²): 138,82,85,78,81,76,76,85,71,56,72,70,63,66,49,51,70,66,35,65,51,41,46,73,56,61,60,75,51,68,66,49,48,46,51,50,46,60,72,52,48,54,34,78,62,57,84,83,39,64,81,42,80,44,34,31,32,40,36,64,73,73,72,94,83,48,70,46,82,42,83,52,49,68,68,57,40,75,74,44,61,86,54,91,50,92,56,50,49,58,48,73,45,61,53,49,93,76,33,62,95,52,48,40,57,72,60,26,49,46,44,44,68,70,52,51,48,58,49,30,51,49,44,31,52,48,51,52,50,55,54,43,72,68,44,92,42,71,71,57,30,53,52,48,54,51,53,53,44,51,50,38,50,49,39,30,48,47,41,49,49,50,64,77,37,28,87,68,80,64,94,75,49,70,50,74,70,55,50,53,50,44,55,50,53,33,53,45,32,55,51,50,42,53,51,51,45,68,70,41,30,86,84,40,59,61,53,53,66,81,47,60,82,59,74,81,70,72,83,66,70,50,65,67,57,37,46,45,74,52,38,61,48,69,72,37,42,57,52,50,53,52,39,51,55,49,32,35,77,70,63,41,26,44,98,86,44,36,61,66,64,57,47,62,55,52,45,48,51,52,50,50,35,32,73,72,59,37,25,56,63,78,41,58,72,46,44,62,48,55,55,44,54,25,61,62,20,73,48,82,66,62,66,89,40,47,47,38,80,47,36,60,70,56,56,44,92,81,49,68,60,72,59,55,83,63,59,79,133

Mean predicted aligned error: 13.81 Å

Radius of gyration: 24.8 Å; Cα contacts (8 Å, |Δi|>4): 325; chains: 1; bounding box: 78×44×57 Å